Protein AF-A0A9Q4DRG8-F1 (afdb_monomer_lite)

Radius of gyration: 35.48 Å; chains: 1; bounding box: 118×95×82 Å

Secondary structure (DSSP, 8-state):
-HHHHHHHHHHHHHHHHHHHHHHHHHHHHHHHHHHHHHHHHHHHHHHHHHHHHHHHHHHHTTPPP---HHHHHHHHHHHHH-S-STT--HHHHHHHHS-TTHHHHHHHHHHH-GGGTTTHHHHHHHHHHHHTT-HHHHHHHHTTHHHHHHHHHTT--S---HHHHHHHHHHHHHHS---SSS-HHHHHHHHIIIIIS--EETTEES-TT-HHHHHTT--SS---HHHHHHHHHHHHHHHHHHHH--HHHHHHHHHHHHHHHHHHHHHHHHHHHHHHHHHHHHHHHHHHHHHHHHHHHHHHT--S-SS----------------

pLDDT: mean 83.95, std 15.6, range [35.59, 98.31]

Foldseek 3Di:
DVVVVVVVVVVVVVVVVVVVVVVVVVVVVVCVVCVVVVVVVVVVVVLVVLLVVQQVVCVVVVFARFPDSVLSVQLVVVCVVDPDNPPDCPLVSLDVVDALVNLVVLLVVLVPDPLCPVVSVLSVQLSVCLNVLVQVSNLVSLLVVLQVSLCSLLVPDDDDDVVLSVLSLCLLLVVPDPDPDCDSSVSLVCSCVQAACDEDDDLDDRYLNHVRCVVVVSRDPSRGSSNSSSSSSSSSVSSVSSSVDDPVSSVVSVVVVVVVVVVVVVVVVVVVVVVVVVVVVVVVVVVVVVVVVVVCCVVVPDDDDPDDPPPDDPPPPPDDDDD

Sequence (323 aa):
MDFFTSSIRNILIENVKSLKQTIEEIGETFRKEMKPIYESLLILREEFDTRDSVNAMIIESGYPPIWDIDIILEIQKKMEEAKDFENFDVSGSIINYFKSEEIGNFLDDWSRFPFLRGRMPILESVIECHKSGLYYSSISTLLPQFEGVIFEFFNHSYKYKENYLRIYLEQLLLTSYKAEGDSFNDKVMQYYKNYILVGFYGKEVASEISRHAFAHGYLKDFGTEQNSLKLLLLFNQIVTFLSELDDEEIEKAKTLVRLDSEKERDKKKAELIANNNLKQQLKEKEKDNEKFKALFLEFVGYEDEWLPTVPGLNKKRINCLHY

Structure (mmCIF, N/CA/C/O backbone):
data_AF-A0A9Q4DRG8-F1
#
_entry.id   AF-A0A9Q4DRG8-F1
#
loop_
_atom_site.group_PDB
_atom_site.id
_atom_site.type_symbol
_atom_site.label_atom_id
_atom_site.label_alt_id
_atom_site.label_comp_id
_atom_site.label_asym_id
_atom_site.label_entity_id
_atom_site.label_seq_id
_atom_site.pdbx_PDB_ins_code
_atom_site.Cartn_x
_atom_site.Cartn_y
_atom_site.Cartn_z
_atom_site.occupancy
_atom_site.B_iso_or_equiv
_atom_site.auth_seq_id
_atom_site.auth_comp_id
_atom_site.auth_asym_id
_atom_site.auth_atom_id
_atom_site.pdbx_PDB_model_num
ATOM 1 N N . MET A 1 1 ? -54.332 68.458 5.413 1.00 49.91 1 MET A N 1
ATOM 2 C CA . MET A 1 1 ? -53.143 67.682 4.992 1.00 49.91 1 MET A CA 1
ATOM 3 C C . MET A 1 1 ? -52.639 66.742 6.087 1.00 49.91 1 MET A C 1
ATOM 5 O O . MET A 1 1 ? -52.145 65.683 5.733 1.00 49.91 1 MET A O 1
ATOM 9 N N . ASP A 1 2 ? -52.845 67.041 7.376 1.00 55.78 2 ASP A N 1
ATOM 10 C CA . ASP A 1 2 ? -52.272 66.260 8.495 1.00 55.78 2 ASP A CA 1
ATOM 11 C C . ASP A 1 2 ? -52.879 64.868 8.759 1.00 55.78 2 ASP A C 1
ATOM 13 O O . ASP A 1 2 ? -52.236 64.008 9.358 1.00 55.78 2 ASP A O 1
ATOM 17 N N . PHE A 1 3 ? -54.105 64.599 8.298 1.00 52.22 3 PHE A N 1
ATOM 18 C CA . PHE A 1 3 ? -54.752 63.298 8.526 1.00 52.22 3 PHE A CA 1
ATOM 19 C C . PHE A 1 3 ? -54.204 62.197 7.597 1.00 52.22 3 PHE A C 1
ATOM 21 O O . PHE A 1 3 ? -54.002 61.057 8.011 1.00 52.22 3 PHE A O 1
ATOM 28 N N . PHE A 1 4 ? -53.894 62.554 6.345 1.00 50.69 4 PHE A N 1
ATOM 29 C CA . PHE A 1 4 ? -53.352 61.627 5.345 1.00 50.69 4 PHE A CA 1
ATOM 30 C C . PHE A 1 4 ? -51.898 61.239 5.649 1.00 50.69 4 PHE A C 1
ATOM 32 O O . PHE A 1 4 ? -51.525 60.075 5.516 1.00 50.69 4 PHE A O 1
ATOM 39 N N . THR A 1 5 ? -51.088 62.189 6.120 1.00 53.81 5 THR A N 1
ATOM 40 C CA . THR A 1 5 ? -49.695 61.949 6.524 1.00 53.81 5 THR A CA 1
ATOM 41 C C . THR A 1 5 ? -49.598 61.081 7.781 1.00 53.81 5 THR A C 1
ATOM 43 O O . THR A 1 5 ? -48.737 60.205 7.843 1.00 53.81 5 THR A O 1
ATOM 46 N N . SER A 1 6 ? -50.510 61.249 8.746 1.00 59.34 6 SER A N 1
ATOM 47 C CA . SER A 1 6 ? -50.608 60.384 9.933 1.00 59.34 6 SER A CA 1
ATOM 48 C C . SER A 1 6 ? -50.993 58.939 9.575 1.00 59.34 6 SER A C 1
ATOM 50 O O . SER A 1 6 ? -50.357 57.989 10.033 1.00 59.34 6 SER A O 1
ATOM 52 N N . SER A 1 7 ? -51.969 58.760 8.676 1.00 68.94 7 SER A N 1
ATOM 53 C CA . SER A 1 7 ? -52.421 57.433 8.235 1.00 68.94 7 SER A CA 1
ATOM 54 C C . SER A 1 7 ? -51.339 56.662 7.472 1.00 68.94 7 SER A C 1
ATOM 56 O O . SER A 1 7 ? -51.129 55.481 7.736 1.00 68.94 7 SER A O 1
ATOM 58 N N . ILE A 1 8 ? -50.619 57.322 6.558 1.00 68.31 8 ILE A N 1
ATOM 59 C CA . ILE A 1 8 ? -49.523 56.697 5.798 1.00 68.31 8 ILE A CA 1
ATOM 60 C C . ILE A 1 8 ? -48.366 56.315 6.731 1.00 68.31 8 ILE A C 1
ATOM 62 O O . ILE A 1 8 ? -47.789 55.235 6.597 1.00 68.31 8 ILE A O 1
ATOM 66 N N . ARG A 1 9 ? -48.053 57.165 7.717 1.00 70.44 9 ARG A N 1
ATOM 67 C CA . ARG A 1 9 ? -47.010 56.893 8.713 1.00 70.44 9 ARG A CA 1
ATOM 68 C C . ARG A 1 9 ? -47.337 55.671 9.572 1.00 70.44 9 ARG A C 1
ATOM 70 O O . ARG A 1 9 ? -46.450 54.855 9.807 1.00 70.44 9 ARG A O 1
ATOM 77 N N . ASN A 1 10 ? -48.586 55.520 10.006 1.00 76.88 10 ASN A N 1
ATOM 78 C CA . ASN A 1 10 ? -49.001 54.370 10.812 1.00 76.88 10 ASN A CA 1
ATOM 79 C C . ASN A 1 10 ? -48.956 53.058 10.014 1.00 76.88 10 ASN A C 1
ATOM 81 O O . ASN A 1 10 ? -48.434 52.070 10.523 1.00 76.88 10 ASN A O 1
ATOM 85 N N . ILE A 1 11 ? -49.385 53.070 8.745 1.00 76.25 11 ILE A N 1
ATOM 86 C CA . ILE A 1 11 ? -49.294 51.903 7.847 1.00 76.25 11 ILE A CA 1
ATOM 87 C C . ILE A 1 11 ? -47.829 51.489 7.627 1.00 76.25 11 ILE A C 1
ATOM 89 O O . ILE A 1 11 ? -47.496 50.308 7.691 1.00 76.25 11 ILE A O 1
ATOM 93 N N . LEU A 1 12 ? -46.926 52.454 7.418 1.00 67.12 12 LEU A N 1
ATOM 94 C CA . LEU A 1 12 ? -45.489 52.181 7.293 1.00 67.12 12 LEU A CA 1
ATOM 95 C C . LEU A 1 12 ? -44.900 51.566 8.570 1.00 67.12 12 LEU A C 1
ATOM 97 O O . LEU A 1 12 ? -44.112 50.628 8.482 1.00 67.12 12 LEU A O 1
ATOM 101 N N . ILE A 1 13 ? -45.284 52.061 9.750 1.00 77.62 13 ILE A N 1
ATOM 102 C CA . ILE A 1 13 ? -44.805 51.531 11.035 1.00 77.62 13 ILE A CA 1
ATOM 103 C C . ILE A 1 13 ? -45.281 50.089 11.256 1.00 77.62 13 ILE A C 1
ATOM 105 O O . ILE A 1 13 ? -44.489 49.259 11.705 1.00 77.62 13 ILE A O 1
ATOM 109 N N . GLU A 1 14 ? -46.538 49.771 10.939 1.00 77.75 14 GLU A N 1
ATOM 110 C CA . GLU A 1 14 ? -47.050 48.401 11.066 1.00 77.75 14 GLU A CA 1
ATOM 111 C C . GLU A 1 14 ? -46.386 47.437 10.081 1.00 77.75 14 GLU A C 1
ATOM 113 O O . GLU A 1 14 ? -45.959 46.357 10.489 1.00 77.75 14 GLU A O 1
ATOM 118 N N . ASN A 1 15 ? -46.189 47.852 8.827 1.00 73.94 15 ASN A N 1
ATOM 119 C CA . ASN A 1 15 ? -45.490 47.035 7.835 1.00 73.94 15 ASN A CA 1
ATOM 120 C C . ASN A 1 15 ? -44.034 46.762 8.239 1.00 73.94 15 ASN A C 1
ATOM 122 O O . ASN A 1 15 ? -43.564 45.635 8.115 1.00 73.94 15 ASN A O 1
ATOM 126 N N . VAL A 1 16 ? -43.324 47.759 8.781 1.00 75.94 16 VAL A N 1
ATOM 127 C CA . VAL A 1 16 ? -41.950 47.577 9.282 1.00 75.94 16 VAL A CA 1
ATOM 128 C C . VAL A 1 16 ? -41.913 46.635 10.491 1.00 75.94 16 VAL A C 1
ATOM 130 O O . VAL A 1 16 ? -41.007 45.807 10.583 1.00 75.94 16 VAL A O 1
ATOM 133 N N . LYS A 1 17 ? -42.892 46.712 11.403 1.00 78.19 17 LYS A N 1
ATOM 134 C CA . LYS A 1 17 ? -43.004 45.771 12.532 1.00 78.19 17 LYS A CA 1
ATOM 135 C C . LYS A 1 17 ? -43.265 44.340 12.064 1.00 78.19 17 LYS A C 1
ATOM 137 O O . LYS A 1 17 ? -42.569 43.435 12.513 1.00 78.19 17 LYS A O 1
ATOM 142 N N . SER A 1 18 ? -44.217 44.148 11.152 1.00 74.19 18 SER A N 1
ATOM 143 C CA . SER A 1 18 ? -44.540 42.837 10.576 1.00 74.19 18 SER A CA 1
ATOM 144 C C . SER A 1 18 ? -43.340 42.232 9.839 1.00 74.19 18 SER A C 1
ATOM 146 O O . SER A 1 18 ? -43.025 41.056 10.030 1.00 74.19 18 SER A O 1
ATOM 148 N N . LEU A 1 19 ? -42.603 43.048 9.077 1.00 72.94 19 LEU A N 1
ATOM 149 C CA . LEU A 1 19 ? -41.382 42.615 8.402 1.00 72.94 19 LEU A CA 1
ATOM 150 C C . LEU A 1 19 ? -40.307 42.184 9.409 1.00 72.94 19 LEU A C 1
ATOM 152 O O . LEU A 1 19 ? -39.685 41.141 9.235 1.00 72.94 19 LEU A O 1
ATOM 156 N N . LYS A 1 20 ? -40.108 42.961 10.482 1.00 79.88 20 LYS A N 1
ATOM 157 C CA . LYS A 1 20 ? -39.139 42.634 11.535 1.00 79.88 20 LYS A CA 1
ATOM 158 C C . LYS A 1 20 ? -39.476 41.307 12.218 1.00 79.88 20 LYS A C 1
ATOM 160 O O . LYS A 1 20 ? -38.584 40.487 12.401 1.00 79.88 20 LYS A O 1
ATOM 165 N N . GLN A 1 21 ? -40.748 41.092 12.538 1.00 83.88 21 GLN A N 1
ATOM 166 C CA . GLN A 1 21 ? -41.215 39.854 13.154 1.00 83.88 21 GLN A CA 1
ATOM 167 C C . GLN A 1 21 ? -41.019 38.650 12.221 1.00 83.88 21 GLN A C 1
ATOM 169 O O . GLN A 1 21 ? -40.486 37.630 12.639 1.00 83.88 21 GLN A O 1
ATOM 174 N N . THR A 1 22 ? -41.324 38.811 10.930 1.00 80.56 22 THR A N 1
ATOM 175 C CA . THR A 1 22 ? -41.083 37.770 9.915 1.00 80.56 22 THR A CA 1
ATOM 176 C C . THR A 1 22 ? -39.589 37.431 9.802 1.00 80.56 22 THR A C 1
ATOM 178 O O . THR A 1 22 ? -39.217 36.266 9.709 1.00 80.56 22 THR A O 1
ATOM 181 N N . ILE A 1 23 ? -38.706 38.437 9.842 1.00 78.25 23 ILE A N 1
ATOM 182 C CA . ILE A 1 23 ? -37.247 38.236 9.815 1.00 78.25 23 ILE A CA 1
ATOM 183 C C . ILE A 1 23 ? -36.760 37.506 11.077 1.00 78.25 23 ILE A C 1
ATOM 185 O O . ILE A 1 23 ? -35.892 36.638 10.978 1.00 78.25 23 ILE A O 1
ATOM 189 N N . GLU A 1 24 ? -37.305 37.831 12.251 1.00 85.19 24 GLU A N 1
ATOM 190 C CA . GLU A 1 24 ? -36.982 37.142 13.506 1.00 85.19 24 GLU A CA 1
ATOM 191 C C . GLU A 1 24 ? -37.427 35.671 13.468 1.00 85.19 24 GLU A C 1
ATOM 193 O O . GLU A 1 24 ? -36.617 34.793 13.763 1.00 85.19 24 GLU A O 1
ATOM 198 N N . GLU A 1 25 ? -38.645 35.388 13.002 1.00 84.69 25 GLU A N 1
ATOM 199 C CA . GLU A 1 25 ? -39.183 34.027 12.848 1.00 84.69 25 GLU A CA 1
ATOM 200 C C . GLU A 1 25 ? -38.377 33.191 11.837 1.00 84.69 25 GLU A C 1
ATOM 202 O O . GLU A 1 25 ? -38.046 32.030 12.102 1.00 84.69 25 GLU A O 1
ATOM 207 N N . ILE A 1 26 ? -37.982 33.785 10.702 1.00 83.25 26 ILE A N 1
ATOM 208 C CA . ILE A 1 26 ? -37.079 33.145 9.732 1.00 83.25 26 ILE A CA 1
ATOM 209 C C . ILE A 1 26 ? -35.720 32.857 10.383 1.00 83.25 26 ILE A C 1
ATOM 211 O O . ILE A 1 26 ? -35.177 31.766 10.216 1.00 83.25 26 ILE A O 1
ATOM 215 N N . GLY A 1 27 ? -35.172 33.803 11.151 1.00 78.94 27 GLY A N 1
ATOM 216 C CA . GLY A 1 27 ? -33.891 33.641 11.838 1.00 78.94 27 GLY A CA 1
ATOM 217 C C . GLY A 1 27 ? -33.912 32.570 12.933 1.00 78.94 27 GLY A C 1
ATOM 218 O O . GLY A 1 27 ? -32.933 31.843 13.109 1.00 78.94 27 GLY A O 1
ATOM 219 N N . GLU A 1 28 ? -35.013 32.440 13.673 1.00 85.50 28 GLU A N 1
ATOM 220 C CA . GLU A 1 28 ? -35.210 31.355 14.640 1.00 85.50 28 GLU A CA 1
ATOM 221 C C . GLU A 1 28 ? -35.360 29.999 13.956 1.00 85.50 28 GLU A C 1
ATOM 223 O O . GLU A 1 28 ? -34.698 29.041 14.360 1.00 85.50 28 GLU A O 1
ATOM 228 N N . THR A 1 29 ? -36.153 29.932 12.886 1.00 83.19 29 THR A N 1
ATOM 229 C CA . THR A 1 29 ? -36.334 28.705 12.100 1.00 83.19 29 THR A CA 1
ATOM 230 C C . THR A 1 29 ? -35.005 28.248 11.503 1.00 83.19 29 THR A C 1
ATOM 232 O O . THR A 1 29 ? -34.610 27.102 11.692 1.00 83.19 29 THR A O 1
ATOM 235 N N . PHE A 1 30 ? -34.245 29.159 10.886 1.00 81.12 30 PHE A N 1
ATOM 236 C CA . PHE A 1 30 ? -32.923 28.861 10.334 1.00 81.12 30 PHE A CA 1
ATOM 237 C C . PHE A 1 30 ? -31.943 28.367 11.405 1.00 81.12 30 PHE A C 1
ATOM 239 O O . PHE A 1 30 ? -31.263 27.369 11.197 1.00 81.12 30 PHE A O 1
ATOM 246 N N . ARG A 1 31 ? -31.887 29.005 12.584 1.00 80.69 31 ARG A N 1
ATOM 247 C CA . ARG A 1 31 ? -31.039 28.527 13.693 1.00 80.69 31 ARG A CA 1
ATOM 248 C C . ARG A 1 31 ? -31.442 27.141 14.180 1.00 80.69 31 ARG A C 1
ATOM 250 O O . ARG A 1 31 ? -30.567 26.338 14.488 1.00 80.69 31 ARG A O 1
ATOM 257 N N . LYS A 1 32 ? -32.744 26.865 14.262 1.00 86.19 32 LYS A N 1
ATOM 258 C CA . LYS A 1 32 ? -33.266 25.566 14.694 1.00 86.19 32 LYS A CA 1
ATOM 259 C C . LYS A 1 32 ? -32.908 24.455 13.705 1.00 86.19 32 LYS A C 1
ATOM 261 O O . LYS A 1 32 ? -32.503 23.388 14.146 1.00 86.19 32 LYS A O 1
ATOM 266 N N . GLU A 1 33 ? -33.005 24.728 12.407 1.00 85.12 33 GLU A N 1
ATOM 267 C CA . GLU A 1 33 ? -32.640 23.796 11.329 1.00 85.12 33 GLU A CA 1
ATOM 268 C C . GLU A 1 33 ? -31.115 23.606 11.211 1.00 85.12 33 GLU A C 1
ATOM 270 O O . GLU A 1 33 ? -30.636 22.497 11.002 1.00 85.12 33 GLU A O 1
ATOM 275 N N . MET A 1 34 ? -30.325 24.671 11.400 1.00 78.38 34 MET A N 1
ATOM 276 C CA . MET A 1 34 ? -28.861 24.616 11.277 1.00 78.38 34 MET A CA 1
ATOM 277 C C . MET A 1 34 ? -28.153 24.037 12.502 1.00 78.38 34 MET A C 1
ATOM 279 O O . MET A 1 34 ? -27.040 23.529 12.375 1.00 78.38 34 MET A O 1
ATOM 283 N N . LYS A 1 35 ? -28.756 24.120 13.692 1.00 80.69 35 LYS A N 1
ATOM 284 C CA . LYS A 1 35 ? -28.133 23.650 14.936 1.00 80.69 35 LYS A CA 1
ATOM 285 C C . LYS A 1 35 ? -27.746 22.157 14.884 1.00 80.69 35 LYS A C 1
ATOM 287 O O . LYS A 1 35 ? -26.581 21.882 15.158 1.00 80.69 35 LYS A O 1
ATOM 292 N N . PRO A 1 36 ? -28.619 21.220 14.463 1.00 82.50 36 PRO A N 1
ATOM 293 C CA . PRO A 1 36 ? -28.245 19.813 14.306 1.00 82.50 36 PRO A CA 1
ATOM 294 C C . PRO A 1 36 ? -27.094 19.593 13.316 1.00 82.50 36 PRO A C 1
ATOM 296 O O . PRO A 1 36 ? -26.238 18.745 13.549 1.00 82.50 36 PRO A O 1
ATOM 299 N N . ILE A 1 37 ? -27.043 20.372 12.228 1.00 79.75 37 ILE A N 1
ATOM 300 C CA . ILE A 1 37 ? -25.964 20.295 11.231 1.00 79.75 37 ILE A CA 1
ATOM 301 C C . ILE A 1 37 ? -24.641 20.740 11.859 1.00 79.75 37 ILE A C 1
ATOM 303 O O . ILE A 1 37 ? -23.634 20.056 11.713 1.00 79.75 37 ILE A O 1
ATOM 307 N N . TYR A 1 38 ? -24.639 21.857 12.590 1.00 73.06 38 TYR A N 1
ATOM 308 C CA . TYR A 1 38 ? -23.449 22.352 13.283 1.00 73.06 38 TYR A CA 1
ATOM 309 C C . TYR A 1 38 ? -22.953 21.376 14.357 1.00 73.06 38 TYR A C 1
ATOM 311 O O . TYR A 1 38 ? -21.759 21.107 14.426 1.00 73.06 38 TYR A O 1
ATOM 319 N N . GLU A 1 39 ? -23.859 20.821 15.166 1.00 76.56 39 GLU A N 1
ATOM 320 C CA . GLU A 1 39 ? -23.519 19.807 16.173 1.00 76.56 39 GLU A CA 1
ATOM 321 C C . GLU A 1 39 ? -22.935 18.547 15.514 1.00 76.56 39 GLU A C 1
ATOM 323 O O . GLU A 1 39 ? -21.904 18.053 15.960 1.00 76.56 39 GLU A O 1
ATOM 328 N N . SER A 1 40 ? -23.513 18.095 14.395 1.00 74.56 40 SER A N 1
ATOM 329 C CA . SER A 1 40 ? -22.980 16.963 13.620 1.00 74.56 40 SER A CA 1
ATOM 330 C C . SER A 1 40 ? -21.587 17.257 13.053 1.00 74.56 40 SER A C 1
ATOM 332 O O . SER A 1 40 ? -20.707 16.406 13.108 1.00 74.56 40 SER A O 1
ATOM 334 N N . LEU A 1 41 ? -21.356 18.470 12.539 1.00 71.19 41 LEU A N 1
ATOM 335 C CA . LEU A 1 41 ? -20.044 18.889 12.034 1.00 71.19 41 LEU A CA 1
ATOM 336 C C . LEU A 1 41 ? -18.988 18.975 13.143 1.00 71.19 41 LEU A C 1
ATOM 338 O O . LEU A 1 41 ? -17.820 18.698 12.883 1.00 71.19 41 LEU A O 1
ATOM 342 N N . LEU A 1 42 ? -19.380 19.359 14.361 1.00 70.00 42 LEU A N 1
ATOM 343 C CA . LEU A 1 42 ? -18.473 19.404 15.505 1.00 70.00 42 LEU A CA 1
ATOM 344 C C . LEU A 1 42 ? -18.049 17.993 15.933 1.00 70.00 42 LEU A C 1
ATOM 346 O O . LEU A 1 42 ? -16.858 17.765 16.105 1.00 70.00 42 LEU A O 1
ATOM 350 N N . ILE A 1 43 ? -18.998 17.053 16.014 1.00 73.00 43 ILE A N 1
ATOM 351 C CA . ILE A 1 43 ? -18.721 15.637 16.311 1.00 73.00 43 ILE A CA 1
ATOM 352 C C . ILE A 1 43 ? -17.790 15.044 15.251 1.00 73.00 43 ILE A C 1
ATOM 354 O O . ILE A 1 43 ? -16.763 14.470 15.591 1.00 73.00 43 ILE A O 1
ATOM 358 N N . LEU A 1 44 ? -18.095 15.258 13.965 1.00 70.81 44 LEU A N 1
ATOM 359 C CA . LEU A 1 44 ? -17.238 14.793 12.872 1.00 70.81 44 LEU A CA 1
ATOM 360 C C . LEU A 1 44 ? -15.819 15.350 13.001 1.00 70.81 44 LEU A C 1
ATOM 362 O O . LEU A 1 44 ? -14.853 14.617 12.827 1.00 70.81 44 LEU A O 1
ATOM 366 N N . ARG A 1 45 ? -15.676 16.640 13.323 1.00 71.81 45 ARG A N 1
ATOM 367 C CA . ARG A 1 45 ? -14.361 17.253 13.526 1.00 71.81 45 ARG A CA 1
ATOM 368 C C . ARG A 1 45 ? -13.594 16.593 14.672 1.00 71.81 45 ARG A C 1
ATOM 370 O O . ARG A 1 45 ? -12.416 16.308 14.500 1.00 71.81 45 ARG A O 1
ATOM 377 N N . GLU A 1 46 ? -14.243 16.359 15.808 1.00 71.31 46 GLU A N 1
ATOM 378 C CA . GLU A 1 46 ? -13.622 15.676 16.949 1.00 71.31 46 GLU A CA 1
ATOM 379 C C . GLU A 1 46 ? -13.190 14.249 16.576 1.00 71.31 46 GLU A C 1
ATOM 381 O O . GLU A 1 46 ? -12.072 13.849 16.893 1.00 71.31 46 GLU A O 1
ATOM 386 N N . GLU A 1 47 ? -14.011 13.508 15.825 1.00 70.56 47 GLU A N 1
ATOM 387 C CA . GLU A 1 47 ? -13.654 12.181 15.304 1.00 70.56 47 GLU A CA 1
ATOM 388 C C . GLU A 1 47 ? -12.440 12.221 14.357 1.00 70.56 47 GLU A C 1
ATOM 390 O O . GLU A 1 47 ? -11.563 11.355 14.438 1.00 70.56 47 GLU A O 1
ATOM 395 N N . PHE A 1 48 ? -12.356 13.226 13.476 1.00 69.62 48 PHE A N 1
ATOM 396 C CA . PHE A 1 48 ? -11.201 13.425 12.593 1.00 69.62 48 PHE A CA 1
ATOM 397 C C . PHE A 1 48 ? -9.923 13.731 13.383 1.00 69.62 48 PHE A C 1
ATOM 399 O O . PHE A 1 48 ? -8.902 13.078 13.157 1.00 69.62 48 PHE A O 1
ATOM 406 N N . ASP A 1 49 ? -9.989 14.668 14.334 1.00 75.62 49 ASP A N 1
ATOM 407 C CA . ASP A 1 49 ? -8.848 15.060 15.170 1.00 75.62 49 ASP A CA 1
ATOM 408 C C . ASP A 1 49 ? -8.338 13.856 15.997 1.00 75.62 49 ASP A C 1
ATOM 410 O O . ASP A 1 49 ? -7.131 13.595 16.060 1.00 75.62 49 ASP A O 1
ATOM 414 N N . THR A 1 50 ? -9.256 13.057 16.557 1.00 80.69 50 THR A N 1
ATOM 415 C CA . THR A 1 50 ? -8.947 11.788 17.233 1.00 80.69 50 THR A CA 1
ATOM 416 C C . THR A 1 50 ? -8.230 10.811 16.308 1.00 80.69 50 THR A C 1
ATOM 418 O O . THR A 1 50 ? -7.168 10.285 16.657 1.00 80.69 50 THR A O 1
ATOM 421 N N . ARG A 1 51 ? -8.791 10.547 15.119 1.00 85.38 51 ARG A N 1
ATOM 422 C CA . ARG A 1 51 ? -8.226 9.577 14.173 1.00 85.38 51 ARG A CA 1
ATOM 423 C C . ARG A 1 51 ? -6.810 9.954 13.775 1.00 85.38 51 ARG A C 1
ATOM 425 O O . ARG A 1 51 ? -5.955 9.071 13.693 1.00 85.38 51 ARG A O 1
ATOM 432 N N . ASP A 1 52 ? -6.559 11.230 13.519 1.00 85.50 52 ASP A N 1
ATOM 433 C CA . ASP A 1 52 ? -5.236 11.697 13.126 1.00 85.50 52 ASP A CA 1
ATOM 434 C C . ASP A 1 52 ? -4.211 11.553 14.250 1.00 85.50 52 ASP A C 1
ATOM 436 O O . ASP A 1 52 ? -3.089 11.107 13.987 1.00 85.50 52 ASP A O 1
ATOM 440 N N . SER A 1 53 ? -4.599 11.863 15.490 1.00 84.94 53 SER A N 1
ATOM 441 C CA . SER A 1 53 ? -3.729 11.710 16.658 1.00 84.94 53 SER A CA 1
ATOM 442 C C . SER A 1 53 ? -3.374 10.247 16.926 1.00 84.94 53 SER A C 1
ATOM 444 O O . SER A 1 53 ? -2.199 9.930 17.108 1.00 84.94 53 SER A O 1
ATOM 446 N N . VAL A 1 54 ? -4.359 9.345 16.896 1.00 89.56 54 VAL A N 1
ATOM 447 C CA . VAL A 1 54 ? -4.123 7.910 17.107 1.00 89.56 54 VAL A CA 1
ATOM 448 C C . VAL A 1 54 ? -3.280 7.330 15.969 1.00 89.56 54 VAL A C 1
ATOM 450 O O . VAL A 1 54 ? -2.320 6.601 16.221 1.00 89.56 54 VAL A O 1
ATOM 453 N N . ASN A 1 55 ? -3.565 7.695 14.713 1.00 91.75 55 ASN A N 1
ATOM 454 C CA . ASN A 1 55 ? -2.789 7.207 13.572 1.00 91.75 55 ASN A CA 1
ATOM 455 C C . ASN A 1 55 ? -1.323 7.643 13.606 1.00 91.75 55 ASN A C 1
ATOM 457 O O . ASN A 1 55 ? -0.469 6.870 13.175 1.00 91.75 55 ASN A O 1
ATOM 461 N N . ALA A 1 56 ? -1.003 8.826 14.138 1.00 89.88 56 ALA A N 1
ATOM 462 C CA . ALA A 1 56 ? 0.390 9.225 14.330 1.00 89.88 56 ALA A CA 1
ATOM 463 C C . ALA A 1 56 ? 1.153 8.193 15.185 1.00 89.88 56 ALA A C 1
ATOM 465 O O . ALA A 1 56 ? 2.226 7.739 14.792 1.00 89.88 56 ALA A O 1
ATOM 466 N N . MET A 1 57 ? 0.550 7.720 16.279 1.00 89.50 57 MET A N 1
ATOM 467 C CA . MET A 1 57 ? 1.161 6.723 17.171 1.00 89.50 57 MET A CA 1
ATOM 468 C C . MET A 1 57 ? 1.206 5.316 16.569 1.00 89.50 57 MET A C 1
ATOM 470 O O . MET A 1 57 ? 2.164 4.569 16.783 1.00 89.50 57 MET A O 1
ATOM 474 N N . ILE A 1 58 ? 0.185 4.945 15.789 1.00 93.19 58 ILE A N 1
ATOM 475 C CA . ILE A 1 58 ? 0.165 3.689 15.023 1.00 93.19 58 ILE A CA 1
ATOM 476 C C . ILE A 1 58 ? 1.352 3.649 14.048 1.00 93.19 58 ILE A C 1
ATOM 478 O O . ILE A 1 58 ? 2.079 2.652 13.994 1.00 93.19 58 ILE A O 1
ATOM 482 N N . ILE A 1 59 ? 1.590 4.749 13.326 1.00 93.38 59 ILE A N 1
ATOM 483 C CA . ILE A 1 59 ? 2.703 4.878 12.376 1.00 93.38 59 ILE A CA 1
ATOM 484 C C . ILE A 1 59 ? 4.052 4.857 13.100 1.00 93.38 59 ILE A C 1
ATOM 486 O O . ILE A 1 59 ? 4.968 4.173 12.642 1.00 93.38 59 ILE A O 1
ATOM 490 N N . GLU A 1 60 ? 4.181 5.555 14.232 1.00 90.00 60 GLU A N 1
ATOM 491 C CA . GLU A 1 60 ? 5.387 5.521 15.076 1.00 90.00 60 GLU A CA 1
ATOM 492 C C . GLU A 1 60 ? 5.682 4.111 15.610 1.00 90.00 60 GLU A C 1
ATOM 494 O O . GLU A 1 60 ? 6.838 3.700 15.685 1.00 90.00 60 GLU A O 1
ATOM 499 N N . SER A 1 61 ? 4.638 3.318 15.867 1.00 90.44 61 SER A N 1
ATOM 500 C CA . SER A 1 61 ? 4.733 1.892 16.216 1.00 90.44 61 SER A CA 1
ATOM 501 C C . SER A 1 61 ? 5.038 0.984 15.010 1.00 90.44 61 SER A C 1
ATOM 503 O O . SER A 1 61 ? 5.122 -0.244 15.121 1.00 90.44 61 SER A O 1
ATOM 505 N N . GLY A 1 62 ? 5.206 1.571 13.824 1.00 92.06 62 GLY A N 1
ATOM 506 C CA . GLY A 1 62 ? 5.558 0.893 12.584 1.00 92.06 62 GLY A CA 1
ATOM 507 C C . GLY A 1 62 ? 4.396 0.172 11.901 1.00 92.06 62 GLY A C 1
ATOM 508 O O . GLY A 1 62 ? 4.658 -0.671 11.039 1.00 92.06 62 GLY A O 1
ATOM 509 N N . TYR A 1 63 ? 3.144 0.450 12.270 1.00 95.12 63 TYR A N 1
ATOM 510 C CA . TYR A 1 63 ? 1.942 -0.071 11.607 1.00 95.12 63 TYR A CA 1
ATOM 511 C C . TYR A 1 63 ? 1.424 0.904 10.539 1.00 95.12 63 TYR A C 1
ATOM 513 O O . TYR A 1 63 ? 1.671 2.106 10.642 1.00 95.12 63 TYR A O 1
ATOM 521 N N . PRO A 1 64 ? 0.740 0.413 9.488 1.00 94.88 64 PRO A N 1
ATOM 522 C CA . PRO A 1 64 ? 0.108 1.301 8.521 1.00 94.88 64 PRO A CA 1
ATOM 523 C C . PRO A 1 64 ? -0.997 2.125 9.198 1.00 94.88 64 PRO A C 1
ATOM 525 O O . PRO A 1 64 ? -1.595 1.643 10.161 1.00 94.88 64 PRO A O 1
ATOM 528 N N . PRO A 1 65 ? -1.313 3.327 8.685 1.00 92.81 65 PRO A N 1
ATOM 529 C CA . PRO A 1 65 ? -2.494 4.060 9.123 1.00 92.81 65 PRO A CA 1
ATOM 530 C C . PRO A 1 65 ? -3.754 3.206 8.942 1.00 92.81 65 PRO A C 1
ATOM 532 O O . PRO A 1 65 ? -3.888 2.503 7.938 1.00 92.81 65 PRO A O 1
ATOM 535 N N . ILE A 1 66 ? -4.677 3.283 9.897 1.00 90.06 66 ILE A N 1
ATOM 536 C CA . ILE A 1 66 ? -5.911 2.499 9.930 1.00 90.06 66 ILE A CA 1
ATOM 537 C C . ILE A 1 66 ? -7.115 3.429 9.767 1.00 90.06 66 ILE A C 1
ATOM 539 O O . ILE A 1 66 ? -7.240 4.436 10.471 1.00 90.06 66 ILE A O 1
ATOM 543 N N . TRP A 1 67 ? -7.987 3.092 8.813 1.00 84.50 67 TRP A N 1
ATOM 544 C CA . TRP A 1 67 ? -9.206 3.854 8.531 1.00 84.50 67 TRP A CA 1
ATOM 545 C C . TRP A 1 67 ? -10.373 3.499 9.457 1.00 84.50 67 TRP A C 1
ATOM 547 O O . TRP A 1 67 ? -11.188 4.364 9.780 1.00 84.50 67 TRP A O 1
ATOM 557 N N . ASP A 1 68 ? -10.447 2.233 9.870 1.00 84.31 68 ASP A N 1
ATOM 558 C CA . ASP A 1 68 ? -11.511 1.695 10.715 1.00 84.31 68 ASP A CA 1
ATOM 559 C C . ASP A 1 68 ? -11.629 2.497 12.022 1.00 84.31 68 ASP A C 1
ATOM 561 O O . ASP A 1 68 ? -10.675 2.613 12.792 1.00 84.31 68 ASP A O 1
ATOM 565 N N . ILE A 1 69 ? -12.798 3.103 12.246 1.00 81.94 69 ILE A N 1
ATOM 566 C CA . ILE A 1 69 ? -13.025 3.980 13.394 1.00 81.94 69 ILE A CA 1
ATOM 567 C C . ILE A 1 69 ? -13.170 3.193 14.698 1.00 81.94 69 ILE A C 1
ATOM 569 O O . ILE A 1 69 ? -12.800 3.711 15.748 1.00 81.94 69 ILE A O 1
ATOM 573 N N . ASP A 1 70 ? -13.639 1.946 14.650 1.00 85.75 70 ASP A N 1
ATOM 574 C CA . ASP A 1 70 ? -13.923 1.168 15.855 1.00 85.75 70 ASP A CA 1
ATOM 575 C C . ASP A 1 70 ? -12.622 0.820 16.584 1.00 85.75 70 ASP A C 1
ATOM 577 O O . ASP A 1 70 ? -12.508 1.020 17.796 1.00 85.75 70 ASP A O 1
ATOM 581 N N . ILE A 1 71 ? -11.591 0.402 15.844 1.00 87.19 71 ILE A N 1
ATOM 582 C CA . ILE A 1 71 ? -10.255 0.191 16.417 1.00 87.19 71 ILE A CA 1
ATOM 583 C C . ILE A 1 71 ? -9.599 1.500 16.863 1.00 87.19 71 ILE A C 1
ATOM 585 O O . ILE A 1 71 ? -8.938 1.522 17.900 1.00 87.19 71 ILE A O 1
ATOM 589 N N . ILE A 1 72 ? -9.776 2.595 16.120 1.00 89.06 72 ILE A N 1
ATOM 590 C CA . ILE A 1 72 ? -9.232 3.904 16.506 1.00 89.06 72 ILE A CA 1
ATOM 591 C C . ILE A 1 72 ? -9.806 4.336 17.859 1.00 89.06 72 ILE A C 1
ATOM 593 O O . ILE A 1 72 ? -9.045 4.714 18.751 1.00 89.06 72 ILE A O 1
ATOM 597 N N . LEU A 1 73 ? -11.123 4.214 18.039 1.00 86.44 73 LEU A N 1
ATOM 598 C CA . LEU A 1 73 ? -11.804 4.519 19.296 1.00 86.44 73 LEU A CA 1
ATOM 599 C C . LEU A 1 73 ? -11.422 3.537 20.409 1.00 86.44 73 LEU A C 1
ATOM 601 O O . LEU A 1 73 ? -11.261 3.948 21.558 1.00 86.44 73 LEU A O 1
ATOM 605 N N . GLU A 1 74 ? -11.232 2.251 20.101 1.00 87.81 74 GLU A N 1
ATOM 606 C CA . GLU A 1 74 ? -10.762 1.278 21.091 1.00 87.81 74 GLU A CA 1
ATOM 607 C C . GLU A 1 74 ? -9.344 1.599 21.583 1.00 87.81 74 GLU A C 1
ATOM 609 O O . GLU A 1 74 ? -9.085 1.553 22.789 1.00 87.81 74 GLU A O 1
ATOM 614 N N . ILE A 1 75 ? -8.432 1.944 20.671 1.00 89.06 75 ILE A N 1
ATOM 615 C CA . ILE A 1 75 ? -7.066 2.351 21.008 1.00 89.06 75 ILE A CA 1
ATOM 616 C C . ILE A 1 75 ? -7.099 3.640 21.831 1.00 89.06 75 ILE A C 1
ATOM 618 O O . ILE A 1 75 ? -6.496 3.672 22.903 1.00 89.06 75 ILE A O 1
ATOM 622 N N . GLN A 1 76 ? -7.854 4.655 21.397 1.00 87.94 76 GLN A N 1
ATOM 623 C CA . GLN A 1 76 ? -8.009 5.907 22.141 1.00 87.94 76 GLN A CA 1
ATOM 624 C C . GLN A 1 76 ? -8.513 5.652 23.565 1.00 87.94 76 GLN A C 1
ATOM 626 O O . GLN A 1 76 ? -7.9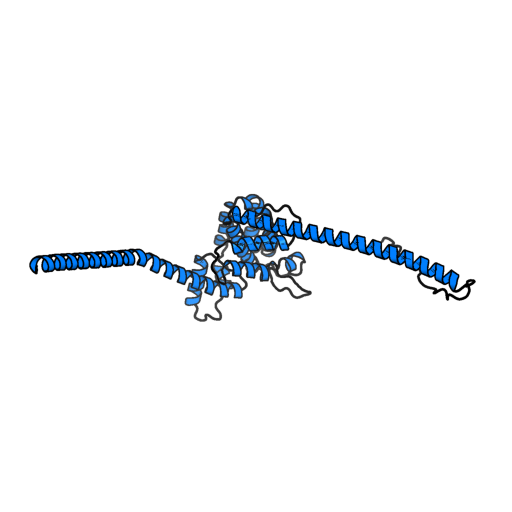22 6.131 24.531 1.00 87.94 76 GLN A O 1
ATOM 631 N N . LYS A 1 77 ? -9.569 4.849 23.718 1.00 87.06 77 LYS A N 1
ATOM 632 C CA . LYS A 1 77 ? -10.120 4.512 25.031 1.00 87.06 77 LYS A CA 1
ATOM 633 C C . LYS A 1 77 ? -9.073 3.844 25.925 1.00 87.06 77 LYS A C 1
ATOM 635 O O . LYS A 1 77 ? -8.919 4.222 27.083 1.00 87.06 77 LYS A O 1
ATOM 640 N N . LYS A 1 78 ? -8.327 2.865 25.399 1.00 86.75 78 LYS A N 1
ATOM 641 C CA . LYS A 1 78 ? -7.252 2.199 26.154 1.00 86.75 78 LYS A CA 1
ATOM 642 C C . LYS A 1 78 ? -6.126 3.165 26.529 1.00 86.75 78 LYS A C 1
ATOM 644 O O . LYS A 1 78 ? -5.550 3.014 27.603 1.00 86.75 78 LYS A O 1
ATOM 649 N N . MET A 1 79 ? -5.829 4.149 25.681 1.00 84.50 79 MET A N 1
ATOM 650 C CA . MET A 1 79 ? -4.853 5.204 25.968 1.00 84.50 79 MET A CA 1
ATOM 651 C C . MET A 1 79 ? -5.322 6.122 27.100 1.00 84.50 79 MET A C 1
ATOM 653 O O . MET A 1 79 ? -4.536 6.435 27.988 1.00 84.50 79 MET A O 1
ATOM 657 N N . GLU A 1 80 ? -6.595 6.520 27.112 1.00 84.62 80 GLU A N 1
ATOM 658 C CA . GLU A 1 80 ? -7.179 7.345 28.180 1.00 84.62 80 GLU A CA 1
ATOM 659 C C . GLU A 1 80 ? -7.227 6.606 29.529 1.00 84.62 80 GLU A C 1
ATOM 661 O O . GLU A 1 80 ? -7.068 7.211 30.591 1.00 84.62 80 GLU A O 1
ATOM 666 N N . GLU A 1 81 ? -7.413 5.284 29.499 1.00 85.44 81 GLU A N 1
ATOM 667 C CA . GLU A 1 81 ? -7.370 4.418 30.682 1.00 85.44 81 GLU A CA 1
ATOM 668 C C . GLU A 1 81 ? -5.932 4.119 31.158 1.00 85.44 81 GLU A C 1
ATOM 670 O O . GLU A 1 81 ? -5.721 3.728 32.316 1.00 85.44 81 GLU A O 1
ATOM 675 N N . ALA A 1 82 ? -4.930 4.298 30.292 1.00 82.56 82 ALA A N 1
ATOM 676 C CA . ALA A 1 82 ? -3.537 4.031 30.612 1.00 82.56 82 ALA A CA 1
ATOM 677 C C . ALA A 1 82 ? -2.970 5.103 31.553 1.00 82.56 82 ALA A C 1
ATOM 679 O O . ALA A 1 82 ? -3.023 6.303 31.306 1.00 82.56 82 ALA A O 1
ATOM 680 N N . LYS A 1 83 ? -2.359 4.656 32.655 1.00 71.12 83 LYS A N 1
ATOM 681 C CA . LYS A 1 83 ? -1.710 5.552 33.631 1.00 71.12 83 LYS A CA 1
ATOM 682 C C . LYS A 1 83 ? -0.412 6.175 33.118 1.00 71.12 83 LYS A C 1
ATOM 684 O O . LYS A 1 83 ? 0.055 7.148 33.702 1.00 71.12 83 LYS A O 1
ATOM 689 N N . ASP A 1 84 ? 0.177 5.574 32.092 1.00 77.25 84 ASP A N 1
ATOM 690 C CA . ASP A 1 84 ? 1.426 5.987 31.468 1.00 77.25 84 ASP A CA 1
ATOM 691 C C . ASP A 1 84 ? 1.215 6.029 29.955 1.00 77.25 84 ASP A C 1
ATOM 693 O O . ASP A 1 84 ? 1.255 5.006 29.272 1.00 77.25 84 ASP A O 1
ATOM 697 N N . PHE A 1 85 ? 0.903 7.225 29.466 1.00 72.06 85 PHE A N 1
ATOM 698 C CA . PHE A 1 85 ? 0.608 7.473 28.062 1.00 72.06 85 PHE A CA 1
ATOM 699 C C . PHE A 1 85 ? 1.857 7.358 27.179 1.00 72.06 85 PHE A C 1
ATOM 701 O O . PHE A 1 85 ? 1.766 6.873 26.056 1.00 72.06 85 PHE A O 1
ATOM 708 N N . GLU A 1 86 ? 3.028 7.755 27.691 1.00 71.31 86 GLU A N 1
ATOM 709 C CA . GLU A 1 86 ? 4.286 7.727 26.930 1.00 71.31 86 GLU A CA 1
ATOM 710 C C . GLU A 1 86 ? 4.749 6.294 26.629 1.00 71.31 86 GLU A C 1
ATOM 712 O O . GLU A 1 86 ? 5.387 6.063 25.606 1.00 71.31 86 GLU A O 1
ATOM 717 N N . ASN A 1 87 ? 4.395 5.324 27.481 1.00 74.38 87 ASN A N 1
ATOM 718 C CA . ASN A 1 87 ? 4.743 3.909 27.307 1.00 74.38 87 ASN A CA 1
ATOM 719 C C . ASN A 1 87 ? 3.553 3.027 26.886 1.00 74.38 87 ASN A C 1
ATOM 721 O O . ASN A 1 87 ? 3.585 1.809 27.089 1.00 74.38 87 ASN A O 1
ATOM 725 N N . PHE A 1 88 ? 2.486 3.610 26.335 1.00 85.62 88 PHE A N 1
ATOM 726 C CA . PHE A 1 88 ? 1.322 2.839 25.909 1.00 85.62 88 PHE A CA 1
ATOM 727 C C . PHE A 1 88 ? 1.665 1.880 24.753 1.00 85.62 88 PHE A C 1
ATOM 729 O O . PHE A 1 88 ? 2.162 2.286 23.703 1.00 85.62 88 PHE A O 1
ATOM 736 N N . ASP A 1 89 ? 1.364 0.589 24.927 1.00 88.56 89 ASP A N 1
ATOM 737 C CA . ASP A 1 89 ? 1.624 -0.442 23.917 1.00 88.56 89 ASP A CA 1
ATOM 738 C C . ASP A 1 89 ? 0.541 -0.448 22.822 1.00 88.56 89 ASP A C 1
ATOM 740 O O . ASP A 1 89 ? -0.413 -1.240 22.826 1.00 88.56 89 ASP A O 1
ATOM 744 N N . VAL A 1 90 ? 0.701 0.457 21.853 1.00 90.12 90 VAL A N 1
ATOM 745 C CA . VAL A 1 90 ? -0.147 0.529 20.652 1.00 90.12 90 VAL A CA 1
ATOM 746 C C . VAL A 1 90 ? -0.061 -0.771 19.851 1.00 90.12 90 VAL A C 1
ATOM 748 O O . VAL A 1 90 ? -1.083 -1.293 19.409 1.00 90.12 90 VAL A O 1
ATOM 751 N N . SER A 1 91 ? 1.143 -1.334 19.704 1.00 90.31 91 SER A N 1
ATOM 752 C CA . SER A 1 91 ? 1.368 -2.566 18.938 1.00 90.31 91 SER A CA 1
ATOM 753 C C . SER A 1 91 ? 0.585 -3.738 19.523 1.00 90.31 91 SER A C 1
ATOM 755 O O . SER A 1 91 ? -0.126 -4.431 18.796 1.00 90.31 91 SER A O 1
ATOM 757 N N . GLY A 1 92 ? 0.671 -3.938 20.839 1.00 90.44 92 GLY A N 1
ATOM 758 C CA . GLY A 1 92 ? -0.106 -4.946 21.549 1.00 90.44 92 GLY A CA 1
ATOM 759 C C . GLY A 1 92 ? -1.606 -4.694 21.450 1.00 90.44 92 GLY A C 1
ATOM 760 O O . GLY A 1 92 ? -2.375 -5.642 21.313 1.00 90.44 92 GLY A O 1
ATOM 761 N N . SER A 1 93 ? -2.048 -3.434 21.453 1.00 90.38 93 SER A N 1
ATOM 762 C CA . SER A 1 93 ? -3.466 -3.097 21.274 1.00 90.38 93 SER A CA 1
ATOM 763 C C . SER A 1 93 ? -3.995 -3.491 19.893 1.00 90.38 93 SER A C 1
ATOM 765 O O . SER A 1 93 ? -5.067 -4.087 19.822 1.00 90.38 93 SER A O 1
ATOM 767 N N . ILE A 1 94 ? -3.227 -3.242 18.827 1.00 91.94 94 ILE A N 1
ATOM 768 C CA . ILE A 1 94 ? -3.577 -3.633 17.450 1.00 91.94 94 ILE A CA 1
ATOM 769 C C . ILE A 1 94 ? -3.625 -5.159 17.309 1.00 91.94 94 ILE A C 1
ATOM 771 O O . ILE A 1 94 ? -4.598 -5.692 16.784 1.00 91.94 94 ILE A O 1
ATOM 775 N N . ILE A 1 95 ? -2.608 -5.873 17.805 1.00 91.25 95 ILE A N 1
ATOM 776 C CA . ILE A 1 95 ? -2.558 -7.348 17.749 1.00 91.25 95 ILE A CA 1
ATOM 777 C C . ILE A 1 95 ? -3.733 -7.960 18.518 1.00 91.25 95 ILE A C 1
ATOM 779 O O . ILE A 1 95 ? -4.363 -8.907 18.058 1.00 91.25 95 ILE A O 1
ATOM 783 N N . ASN A 1 96 ? -4.055 -7.408 19.689 1.00 88.75 96 ASN A N 1
ATOM 784 C CA . ASN A 1 96 ? -5.167 -7.896 20.500 1.00 88.75 96 ASN A CA 1
ATOM 785 C C . ASN A 1 96 ? -6.537 -7.604 19.882 1.00 88.75 96 ASN A C 1
ATOM 787 O O . ASN A 1 96 ? -7.482 -8.326 20.198 1.00 88.75 96 ASN A O 1
ATOM 791 N N . TYR A 1 97 ? -6.648 -6.554 19.066 1.00 89.38 97 TYR A N 1
ATOM 792 C CA . TYR A 1 97 ? -7.861 -6.243 18.319 1.00 89.38 97 TYR A CA 1
ATOM 793 C C . TYR A 1 97 ? -8.037 -7.207 17.145 1.00 89.38 97 TYR A C 1
ATOM 795 O O . TYR A 1 97 ? -9.053 -7.882 17.037 1.00 89.38 97 TYR A O 1
ATOM 803 N N . PHE A 1 98 ? -7.016 -7.322 16.293 1.00 87.75 98 PHE A N 1
ATOM 804 C CA . PHE A 1 98 ? -7.056 -8.181 15.114 1.00 87.75 98 PHE A CA 1
ATOM 805 C C . PHE A 1 98 ? -6.705 -9.624 15.462 1.00 87.75 98 PHE A C 1
ATOM 807 O O . PHE A 1 98 ? -5.614 -10.110 15.159 1.00 87.75 98 PHE A O 1
ATOM 814 N N . LYS A 1 99 ? -7.649 -10.334 16.082 1.00 82.75 99 LYS A N 1
ATOM 815 C CA . LYS A 1 99 ? -7.521 -11.774 16.288 1.00 82.75 99 LYS A CA 1
ATOM 816 C C . LYS A 1 99 ? -7.930 -12.527 15.021 1.00 82.75 99 LYS A C 1
ATOM 818 O O . LYS A 1 99 ? -8.261 -11.988 13.967 1.00 82.75 99 LYS A O 1
ATOM 823 N N . SER A 1 100 ? -7.886 -13.850 15.137 1.00 77.31 100 SER A N 1
ATOM 824 C CA . SER A 1 100 ? -8.223 -14.797 14.073 1.00 77.31 100 SER A CA 1
ATOM 825 C C . SER A 1 100 ? -9.620 -14.623 13.458 1.00 77.31 100 SER A C 1
ATOM 827 O O . SER A 1 100 ? -9.835 -15.114 12.346 1.00 77.31 100 SER A O 1
ATOM 829 N N . GLU A 1 101 ? -10.568 -14.013 14.173 1.00 82.12 101 GLU A N 1
ATOM 830 C CA . GLU A 1 101 ? -11.934 -13.775 13.692 1.00 82.12 101 GLU A CA 1
ATOM 831 C C . GLU A 1 101 ? -11.988 -12.512 12.828 1.00 82.12 101 GLU A C 1
ATOM 833 O O . GLU A 1 101 ? -12.391 -12.583 11.671 1.00 82.12 101 GLU A O 1
ATOM 838 N N . GLU A 1 102 ? -11.450 -11.401 13.325 1.00 85.62 102 GLU A N 1
ATOM 839 C CA . GLU A 1 102 ? -11.400 -10.108 12.641 1.00 85.62 102 GLU A CA 1
ATOM 840 C C . GLU A 1 102 ? -10.590 -10.191 11.343 1.00 85.62 102 GLU A C 1
ATOM 842 O O . GLU A 1 102 ? -11.005 -9.677 10.309 1.00 85.62 102 GLU A O 1
ATOM 847 N N . ILE A 1 103 ? -9.472 -10.922 11.359 1.00 86.81 103 ILE A N 1
ATOM 848 C CA . ILE A 1 103 ? -8.677 -11.188 10.151 1.00 86.81 103 ILE A CA 1
ATOM 849 C C . ILE A 1 103 ? -9.446 -12.083 9.165 1.00 86.81 103 ILE A C 1
ATOM 851 O O . ILE A 1 103 ? -9.272 -11.967 7.954 1.00 86.81 103 ILE A O 1
ATOM 855 N N . GLY A 1 104 ? -10.316 -12.969 9.661 1.00 86.88 104 GLY A N 1
ATOM 856 C CA . GLY A 1 104 ? -11.193 -13.785 8.821 1.00 86.88 104 GLY A CA 1
ATOM 857 C C . GLY A 1 104 ? -12.191 -12.945 8.022 1.00 86.88 104 GLY A C 1
ATOM 858 O O . GLY A 1 104 ? -12.425 -13.249 6.853 1.00 86.88 104 GLY A O 1
ATOM 859 N N . ASN A 1 105 ? -12.692 -11.853 8.607 1.00 90.25 105 ASN A N 1
ATOM 860 C CA . ASN A 1 105 ? -13.648 -10.950 7.957 1.00 90.25 105 ASN A CA 1
ATOM 861 C C . ASN A 1 105 ? -13.077 -10.297 6.689 1.00 90.25 105 ASN A C 1
ATOM 863 O O . ASN A 1 105 ? -13.829 -10.003 5.761 1.00 90.25 105 ASN A O 1
ATOM 867 N N . PHE A 1 106 ? -11.749 -10.153 6.583 1.00 93.69 106 PHE A N 1
ATOM 868 C CA . PHE A 1 106 ? -11.121 -9.669 5.352 1.00 93.69 106 PHE A CA 1
ATOM 869 C C . PHE A 1 106 ? -11.458 -10.552 4.149 1.00 93.69 106 PHE A C 1
ATOM 871 O O . PHE A 1 106 ? -11.693 -10.030 3.065 1.00 93.69 106 PHE A O 1
ATOM 878 N N . LEU A 1 107 ? -11.534 -11.878 4.314 1.00 94.56 107 LEU A N 1
ATOM 879 C CA . LEU A 1 107 ? -11.899 -12.773 3.210 1.00 94.56 107 LEU A CA 1
ATOM 880 C C . LEU A 1 107 ? -13.336 -12.550 2.747 1.00 94.56 107 LEU A C 1
ATOM 882 O O . LEU A 1 107 ? -13.592 -12.579 1.541 1.00 94.56 107 LEU A O 1
ATOM 886 N N . ASP A 1 108 ? -14.251 -12.301 3.682 1.00 92.25 108 ASP A N 1
ATOM 887 C CA . ASP A 1 108 ? -15.650 -12.032 3.364 1.00 92.25 108 ASP A CA 1
ATOM 888 C C . ASP A 1 108 ? -15.779 -10.745 2.551 1.00 92.25 108 ASP A C 1
ATOM 890 O O . ASP A 1 108 ? -16.458 -10.739 1.519 1.00 92.25 108 ASP A O 1
ATOM 894 N N . ASP A 1 109 ? -15.076 -9.685 2.947 1.00 92.62 109 ASP A N 1
ATOM 895 C CA . ASP A 1 109 ? -15.062 -8.426 2.205 1.00 92.62 109 ASP A CA 1
ATOM 896 C C . ASP A 1 109 ? -14.367 -8.576 0.847 1.00 92.62 109 ASP A C 1
ATOM 898 O O . ASP A 1 109 ? -14.933 -8.216 -0.188 1.00 92.62 109 ASP A O 1
ATOM 902 N N . TRP A 1 110 ? -13.191 -9.206 0.805 1.00 96.62 110 TRP A N 1
ATOM 903 C CA . TRP A 1 110 ? -12.438 -9.423 -0.433 1.00 96.62 110 TRP A CA 1
ATOM 904 C C . TRP A 1 110 ? -13.198 -10.273 -1.452 1.00 96.62 110 TRP A C 1
ATOM 906 O O . TRP A 1 110 ? -13.116 -10.009 -2.653 1.00 96.62 110 TRP A O 1
ATOM 916 N N . SER A 1 111 ? -13.992 -11.247 -0.995 1.00 95.25 111 SER A N 1
ATOM 917 C CA . SER A 1 111 ? -14.810 -12.099 -1.867 1.00 95.25 111 SER A CA 1
ATOM 918 C C . SER A 1 111 ? -15.863 -11.319 -2.664 1.00 95.25 111 SER A C 1
ATOM 920 O O . SER A 1 111 ? -16.293 -11.760 -3.736 1.00 95.25 111 SER A O 1
ATOM 922 N N . ARG A 1 112 ? -16.265 -10.142 -2.164 1.00 95.50 112 ARG A N 1
ATOM 923 C CA . ARG A 1 112 ? -17.248 -9.263 -2.808 1.00 95.50 112 ARG A CA 1
ATOM 924 C C . ARG A 1 112 ? -16.635 -8.451 -3.943 1.00 95.50 112 ARG A C 1
ATOM 926 O O . ARG A 1 112 ? -17.377 -8.000 -4.814 1.00 95.50 112 ARG A O 1
ATOM 933 N N . PHE A 1 113 ? -15.311 -8.298 -3.980 1.00 95.62 113 PHE A N 1
ATOM 934 C CA . PHE A 1 113 ? -14.616 -7.521 -5.002 1.00 95.62 113 PHE A CA 1
ATOM 935 C C . PHE A 1 113 ? -14.348 -8.362 -6.262 1.00 95.62 113 PHE A C 1
ATOM 937 O O . PHE A 1 113 ? -13.521 -9.280 -6.239 1.00 95.62 113 PHE A O 1
ATOM 944 N N . PRO A 1 114 ? -14.987 -8.061 -7.415 1.00 94.69 114 PRO A N 1
ATOM 945 C CA . PRO A 1 114 ? -14.865 -8.902 -8.608 1.00 94.69 114 PRO A CA 1
ATOM 946 C C . PRO A 1 114 ? -13.429 -9.043 -9.127 1.00 94.69 114 PRO A C 1
ATOM 948 O O . PRO A 1 114 ? -13.066 -10.108 -9.628 1.00 94.69 114 PRO A O 1
ATOM 951 N N . PHE A 1 115 ? -12.610 -7.997 -8.978 1.00 95.31 115 PHE A N 1
ATOM 952 C CA . PHE A 1 115 ? -11.213 -7.978 -9.421 1.00 95.31 115 PHE A CA 1
ATOM 953 C C . PHE A 1 115 ? -10.284 -8.861 -8.571 1.00 95.31 115 PHE A C 1
ATOM 955 O O . PHE A 1 115 ? -9.174 -9.159 -8.999 1.00 95.31 115 PHE A O 1
ATOM 962 N N . LEU A 1 116 ? -10.726 -9.331 -7.398 1.00 97.25 116 LEU A N 1
ATOM 963 C CA . LEU A 1 116 ? -9.964 -10.266 -6.564 1.00 97.25 116 LEU A CA 1
ATOM 964 C C . LEU A 1 116 ? -10.294 -11.733 -6.816 1.00 97.25 116 LEU A C 1
ATOM 966 O O . LEU A 1 116 ? -9.578 -12.603 -6.322 1.00 97.25 116 LEU A O 1
ATOM 970 N N . ARG A 1 117 ? -11.325 -12.049 -7.609 1.00 95.62 117 ARG A N 1
ATOM 971 C CA . ARG A 1 117 ? -11.805 -13.430 -7.786 1.00 95.62 117 ARG A CA 1
ATOM 972 C C . ARG A 1 117 ? -10.696 -14.410 -8.185 1.00 95.62 117 ARG A C 1
ATOM 974 O O . ARG A 1 117 ? -10.652 -15.521 -7.668 1.00 95.62 117 ARG A O 1
ATOM 981 N N . GLY A 1 118 ? -9.792 -14.001 -9.078 1.00 95.75 118 GLY A N 1
ATOM 982 C CA . GLY A 1 118 ? -8.659 -14.829 -9.516 1.00 95.75 118 GLY A CA 1
ATOM 983 C C . GLY A 1 118 ? -7.567 -15.023 -8.455 1.00 95.75 118 GLY A C 1
ATOM 984 O O . GLY A 1 118 ? -6.750 -15.932 -8.578 1.00 95.75 118 GLY A O 1
ATOM 985 N N . ARG A 1 119 ? -7.561 -14.190 -7.410 1.00 96.88 119 ARG A N 1
ATOM 986 C CA . ARG A 1 119 ? -6.578 -14.179 -6.319 1.00 96.88 119 ARG A CA 1
ATOM 987 C C . ARG A 1 119 ? -7.098 -14.813 -5.035 1.00 96.88 119 ARG A C 1
ATOM 989 O O . ARG A 1 119 ? -6.278 -15.119 -4.177 1.00 96.88 119 ARG A O 1
ATOM 996 N N . MET A 1 120 ? -8.404 -15.060 -4.909 1.00 97.31 120 MET A N 1
ATOM 997 C CA . MET A 1 120 ? -8.999 -15.600 -3.679 1.00 97.31 120 MET A CA 1
ATOM 998 C C . MET A 1 120 ? -8.282 -16.840 -3.127 1.00 97.31 120 MET A C 1
ATOM 1000 O O . MET A 1 120 ? -7.934 -16.796 -1.954 1.00 97.31 120 MET A O 1
ATOM 1004 N N . PRO A 1 121 ? -7.903 -17.867 -3.920 1.00 98.19 121 PRO A N 1
ATOM 1005 C CA . PRO A 1 121 ? -7.168 -19.014 -3.372 1.00 98.19 121 PRO A CA 1
ATOM 1006 C C . PRO A 1 121 ? -5.814 -18.643 -2.741 1.00 98.19 121 PRO A C 1
ATOM 1008 O O . PRO A 1 121 ? -5.370 -19.264 -1.778 1.00 98.19 121 PRO A O 1
ATOM 1011 N N . ILE A 1 122 ? -5.144 -17.617 -3.279 1.00 98.31 122 ILE A N 1
ATOM 1012 C CA . ILE A 1 122 ? -3.887 -17.093 -2.732 1.00 98.31 122 ILE A CA 1
ATOM 1013 C C . ILE A 1 122 ? -4.170 -16.351 -1.421 1.00 98.31 122 ILE A C 1
ATOM 1015 O O . ILE A 1 122 ? -3.469 -16.565 -0.436 1.00 98.31 122 ILE A O 1
ATOM 1019 N N . LEU A 1 123 ? -5.199 -15.500 -1.401 1.00 98.31 123 LEU A N 1
ATOM 1020 C CA . LEU A 1 123 ? -5.570 -14.692 -0.236 1.00 98.31 123 LEU A CA 1
ATOM 1021 C C . LEU A 1 123 ? -6.093 -15.549 0.926 1.00 98.31 123 LEU A C 1
ATOM 1023 O O . LEU A 1 123 ? -5.700 -15.333 2.068 1.00 98.31 123 LEU A O 1
ATOM 1027 N N . GLU A 1 124 ? -6.892 -16.575 0.637 1.00 97.94 124 GLU A N 1
ATOM 1028 C CA . GLU A 1 124 ? -7.314 -17.593 1.605 1.00 97.94 124 GLU A CA 1
ATOM 1029 C C . GLU A 1 124 ? -6.096 -18.281 2.235 1.00 97.94 124 GLU A C 1
ATOM 1031 O O . GLU A 1 124 ? -6.004 -18.388 3.458 1.00 97.94 124 GLU A O 1
ATOM 1036 N N . SER A 1 125 ? -5.106 -18.668 1.418 1.00 98.25 125 SER A N 1
ATOM 1037 C CA . SER A 1 125 ? -3.862 -19.264 1.918 1.00 98.25 125 SER A CA 1
ATOM 1038 C C . SER A 1 125 ? -3.056 -18.306 2.796 1.00 98.25 125 SER A C 1
ATOM 1040 O O . SER A 1 125 ? -2.442 -18.755 3.762 1.00 98.25 125 SER A O 1
ATOM 1042 N N . VAL A 1 126 ? -3.023 -17.009 2.474 1.00 98.31 126 VAL A N 1
ATOM 1043 C CA . VAL A 1 126 ? -2.346 -15.994 3.299 1.00 98.31 126 VAL A CA 1
ATOM 1044 C C . VAL A 1 126 ? -2.969 -15.949 4.693 1.00 98.31 126 VAL A C 1
ATOM 1046 O O . VAL A 1 126 ? -2.249 -16.027 5.690 1.00 98.31 126 VAL A O 1
ATOM 1049 N N . ILE A 1 127 ? -4.298 -15.860 4.761 1.00 97.69 127 ILE A N 1
ATOM 1050 C CA . ILE A 1 127 ? -5.040 -15.759 6.020 1.00 97.69 127 ILE A CA 1
ATOM 1051 C C . ILE A 1 127 ? -4.867 -17.029 6.853 1.00 97.69 127 ILE A C 1
ATOM 1053 O O . ILE A 1 127 ? -4.565 -16.944 8.042 1.00 97.69 127 ILE A O 1
ATOM 1057 N N . GLU A 1 128 ? -4.956 -18.205 6.231 1.00 97.25 128 GLU A N 1
ATOM 1058 C CA . GLU A 1 128 ? -4.746 -19.476 6.926 1.00 97.25 128 GLU A CA 1
ATOM 1059 C C . GLU A 1 128 ? -3.317 -19.607 7.470 1.00 97.25 128 GLU A C 1
ATOM 1061 O O . GLU A 1 128 ? -3.112 -20.005 8.620 1.00 97.25 128 GLU A O 1
ATOM 1066 N N . CYS A 1 129 ? -2.310 -19.208 6.683 1.00 98.12 129 CYS A N 1
ATOM 1067 C CA . CYS A 1 129 ? -0.928 -19.167 7.150 1.00 98.12 129 CYS A CA 1
ATOM 1068 C C . CYS A 1 129 ? -0.753 -18.213 8.335 1.00 98.12 129 CYS A C 1
ATOM 1070 O O . CYS A 1 129 ? -0.064 -18.573 9.286 1.00 98.12 129 CYS A O 1
ATOM 1072 N N . HIS A 1 130 ? -1.361 -17.024 8.304 1.00 97.31 130 HIS A N 1
ATOM 1073 C CA . HIS A 1 130 ? -1.300 -16.088 9.425 1.00 97.31 130 HIS A CA 1
ATOM 1074 C C . HIS A 1 130 ? -1.912 -16.698 10.694 1.00 97.31 130 HIS A C 1
ATOM 1076 O O . HIS A 1 130 ? -1.244 -16.767 11.722 1.00 97.31 130 HIS A O 1
ATOM 1082 N N . LYS A 1 131 ? -3.139 -17.224 10.601 1.00 96.00 131 LYS A N 1
ATOM 1083 C CA . LYS A 1 131 ? -3.865 -17.830 11.732 1.00 96.00 131 LYS A CA 1
ATOM 1084 C C . LYS A 1 131 ? -3.146 -19.048 12.317 1.00 96.00 131 LYS A C 1
ATOM 1086 O O . LYS A 1 131 ? -3.209 -19.286 13.519 1.00 96.00 131 LYS A O 1
ATOM 1091 N N . SER A 1 132 ? -2.427 -19.791 11.479 1.00 96.62 132 SER A N 1
ATOM 1092 C CA . SER A 1 132 ? -1.621 -20.950 11.881 1.00 96.62 132 SER A CA 1
ATOM 1093 C C . SER A 1 132 ? -0.212 -20.598 12.386 1.00 96.62 132 SER A C 1
ATOM 1095 O O . SER A 1 132 ? 0.587 -21.499 12.641 1.00 96.62 132 SER A O 1
ATOM 1097 N N . GLY A 1 133 ? 0.145 -19.313 12.497 1.00 96.38 133 GLY A N 1
ATOM 1098 C CA . GLY A 1 133 ? 1.483 -18.879 12.917 1.00 96.38 133 GLY A CA 1
ATOM 1099 C C . GLY A 1 133 ? 2.585 -19.101 11.870 1.00 96.38 133 GLY A C 1
ATOM 1100 O O . GLY A 1 133 ? 3.773 -18.964 12.161 1.00 96.38 133 GLY A O 1
ATOM 1101 N N . LEU A 1 134 ? 2.223 -19.434 10.628 1.00 98.19 134 LEU A N 1
ATOM 1102 C CA . LEU A 1 134 ? 3.134 -19.650 9.501 1.00 98.19 134 LEU A CA 1
ATOM 1103 C C . LEU A 1 134 ? 3.487 -18.317 8.819 1.00 98.19 134 LEU A C 1
ATOM 1105 O O . LEU A 1 134 ? 3.329 -18.148 7.606 1.00 98.19 134 LEU A O 1
ATOM 1109 N N . TYR A 1 135 ? 3.983 -17.355 9.599 1.00 98.00 135 TYR A N 1
ATOM 1110 C CA . TYR A 1 135 ? 4.154 -15.962 9.171 1.00 98.00 135 TYR A CA 1
ATOM 1111 C C . TYR A 1 135 ? 5.102 -15.784 7.982 1.00 98.00 135 TYR A C 1
ATOM 1113 O O . TYR A 1 135 ? 4.817 -14.988 7.092 1.00 98.00 135 TYR A O 1
ATOM 1121 N N . TYR A 1 136 ? 6.178 -16.572 7.899 1.00 97.50 136 TYR A N 1
ATOM 1122 C CA . TYR A 1 136 ? 7.055 -16.586 6.723 1.00 97.50 136 TYR A CA 1
ATOM 1123 C C . TYR A 1 136 ? 6.286 -16.870 5.428 1.00 97.50 136 TYR A C 1
ATOM 1125 O O . TYR A 1 136 ? 6.504 -16.198 4.419 1.00 97.50 136 TYR A O 1
ATOM 1133 N N . SER A 1 137 ? 5.371 -17.842 5.464 1.00 98.12 137 SER A N 1
ATOM 1134 C CA . SER A 1 137 ? 4.578 -18.249 4.299 1.00 98.12 137 SER A CA 1
ATOM 1135 C C . SER A 1 137 ? 3.496 -17.223 3.982 1.00 98.12 137 SER A C 1
ATOM 1137 O O . SER A 1 137 ? 3.328 -16.871 2.818 1.00 98.12 137 SER A O 1
ATOM 1139 N N . SER A 1 138 ? 2.833 -16.685 5.010 1.00 98.19 138 SER A N 1
ATOM 1140 C CA . SER A 1 138 ? 1.860 -15.595 4.868 1.00 98.19 138 SER A CA 1
ATOM 1141 C C . SER A 1 138 ? 2.483 -14.381 4.169 1.00 98.19 138 SER A C 1
ATOM 1143 O O . SER A 1 138 ? 2.035 -13.974 3.098 1.00 98.19 138 SER A O 1
ATOM 1145 N N . ILE A 1 139 ? 3.597 -13.871 4.706 1.00 98.06 139 ILE A N 1
ATOM 1146 C CA . ILE A 1 139 ? 4.293 -12.688 4.183 1.00 98.06 139 ILE A CA 1
ATOM 1147 C C . ILE A 1 139 ? 4.823 -12.938 2.770 1.00 98.06 139 ILE A C 1
ATOM 1149 O O . ILE A 1 139 ? 4.597 -12.122 1.878 1.00 98.06 139 ILE A O 1
ATOM 1153 N N . SER A 1 140 ? 5.480 -14.080 2.540 1.00 96.88 140 SER A N 1
ATOM 1154 C CA . SER A 1 140 ? 6.050 -14.402 1.223 1.00 96.88 140 SER A CA 1
ATOM 1155 C C . SER A 1 140 ? 4.987 -14.562 0.139 1.00 96.88 140 SER A C 1
ATOM 1157 O O . SER A 1 140 ? 5.264 -14.328 -1.037 1.00 96.88 140 SER A O 1
ATOM 1159 N N . THR A 1 141 ? 3.775 -14.953 0.532 1.00 97.88 141 THR A N 1
ATOM 1160 C CA . THR A 1 141 ? 2.640 -15.107 -0.378 1.00 97.88 141 THR A CA 1
ATOM 1161 C C . THR A 1 141 ? 1.955 -13.768 -0.638 1.00 97.88 141 THR A C 1
ATOM 1163 O O . THR A 1 141 ? 1.644 -13.477 -1.794 1.00 97.88 141 THR A O 1
ATOM 1166 N N . LEU A 1 142 ? 1.764 -12.942 0.401 1.00 98.12 142 LEU A N 1
ATOM 1167 C CA . LEU A 1 142 ? 1.033 -11.672 0.339 1.00 98.12 142 LEU A CA 1
ATOM 1168 C C . LEU A 1 142 ? 1.842 -10.530 -0.281 1.00 98.12 142 LEU A C 1
ATOM 1170 O O . LEU A 1 142 ? 1.312 -9.785 -1.103 1.00 98.12 142 LEU A O 1
ATOM 1174 N N . LEU A 1 143 ? 3.120 -10.378 0.079 1.00 96.06 143 LEU A N 1
ATOM 1175 C CA . LEU A 1 143 ? 3.920 -9.215 -0.318 1.00 96.06 143 LEU A CA 1
ATOM 1176 C C . LEU A 1 143 ? 4.005 -9.026 -1.851 1.00 96.06 143 LEU A C 1
ATOM 1178 O O . LEU A 1 143 ? 3.815 -7.901 -2.316 1.00 96.06 143 LEU A O 1
ATOM 1182 N N . PRO A 1 144 ? 4.178 -10.083 -2.675 1.00 94.25 144 PRO A N 1
ATOM 1183 C CA . PRO A 1 144 ? 4.114 -9.955 -4.134 1.00 94.25 144 PRO A CA 1
ATOM 1184 C C . PRO A 1 144 ? 2.728 -9.573 -4.686 1.00 94.25 144 PRO A C 1
ATOM 1186 O O . PRO A 1 144 ? 2.635 -9.091 -5.817 1.00 94.25 144 PRO A O 1
ATOM 1189 N N . GLN A 1 145 ? 1.643 -9.786 -3.926 1.00 96.50 145 GLN A N 1
ATOM 1190 C CA . GLN A 1 145 ? 0.279 -9.484 -4.378 1.00 96.50 145 GLN A CA 1
ATOM 1191 C C . GLN A 1 145 ? -0.013 -7.988 -4.411 1.00 96.50 145 GLN A C 1
ATOM 1193 O O . GLN A 1 145 ? -0.832 -7.585 -5.229 1.00 96.50 145 GLN A O 1
ATOM 1198 N N . PHE A 1 146 ? 0.657 -7.174 -3.588 1.00 95.25 146 PHE A N 1
ATOM 1199 C CA . PHE A 1 146 ? 0.440 -5.722 -3.525 1.00 95.25 146 PHE A CA 1
ATOM 1200 C C . PHE A 1 146 ? 0.529 -5.050 -4.892 1.00 95.25 146 PHE A C 1
ATOM 1202 O O . PHE A 1 146 ? -0.352 -4.299 -5.294 1.00 95.25 146 PHE A O 1
ATOM 1209 N N . GLU A 1 147 ? 1.581 -5.347 -5.645 1.00 93.56 147 GLU A N 1
ATOM 1210 C CA . GLU A 1 147 ? 1.748 -4.753 -6.969 1.00 93.56 147 GLU A CA 1
ATOM 1211 C C . GLU A 1 147 ? 0.870 -5.466 -7.982 1.00 93.56 147 GLU A C 1
ATOM 1213 O O . GLU A 1 147 ? 0.234 -4.821 -8.811 1.00 93.56 147 GLU A O 1
ATOM 1218 N N . GLY A 1 148 ? 0.799 -6.796 -7.887 1.00 95.06 148 GLY A N 1
ATOM 1219 C CA . GLY A 1 148 ? -0.007 -7.611 -8.783 1.00 95.06 148 GLY A CA 1
ATOM 1220 C C . GLY A 1 148 ? -1.460 -7.146 -8.841 1.00 95.06 148 GLY A C 1
ATOM 1221 O O . GLY A 1 148 ? -1.976 -6.959 -9.940 1.00 95.06 148 GLY A O 1
ATOM 1222 N N . VAL A 1 149 ? -2.093 -6.921 -7.685 1.00 97.00 149 VAL A N 1
ATOM 1223 C CA . VAL A 1 149 ? -3.495 -6.491 -7.611 1.00 97.00 149 VAL A CA 1
ATOM 1224 C C . VAL A 1 149 ? -3.694 -5.104 -8.212 1.00 97.00 149 VAL A C 1
ATOM 1226 O O . VAL A 1 149 ? -4.630 -4.917 -8.980 1.00 97.00 149 VAL A O 1
ATOM 1229 N N . ILE A 1 150 ? -2.783 -4.159 -7.952 1.00 95.88 150 ILE A N 1
ATOM 1230 C CA . ILE A 1 150 ? -2.857 -2.805 -8.513 1.00 95.88 150 ILE A CA 1
ATOM 1231 C C . ILE A 1 150 ? -2.749 -2.872 -10.041 1.00 95.88 150 ILE A C 1
ATOM 1233 O O . ILE A 1 150 ? -3.603 -2.356 -10.757 1.00 95.88 150 ILE A O 1
ATOM 1237 N N . PHE A 1 151 ? -1.724 -3.544 -10.569 1.00 95.81 151 PHE A N 1
ATOM 1238 C CA . PHE A 1 151 ? -1.524 -3.651 -12.015 1.00 95.81 151 PHE A CA 1
ATOM 1239 C C . PHE A 1 151 ? -2.676 -4.381 -12.721 1.00 95.81 151 PHE A C 1
ATOM 1241 O O . PHE A 1 151 ? -3.062 -3.985 -13.822 1.00 95.81 151 PHE A O 1
ATOM 1248 N N . GLU A 1 152 ? -3.225 -5.427 -12.102 1.00 94.88 152 GLU A N 1
ATOM 1249 C CA . GLU A 1 152 ? -4.378 -6.156 -12.631 1.00 94.88 152 GLU A CA 1
ATOM 1250 C C . GLU A 1 152 ? -5.647 -5.300 -12.626 1.00 94.88 152 GLU A C 1
ATOM 1252 O O . GLU A 1 152 ? -6.330 -5.243 -13.647 1.00 94.88 152 GLU A O 1
ATOM 1257 N N . PHE A 1 153 ? -5.919 -4.577 -11.535 1.00 96.25 153 PHE A N 1
ATOM 1258 C CA . PHE A 1 153 ? -7.072 -3.683 -11.416 1.00 96.25 153 PHE A CA 1
ATOM 1259 C C . PHE A 1 153 ? -7.099 -2.634 -12.537 1.00 96.25 153 PHE A C 1
ATOM 1261 O O . PHE A 1 153 ? -8.108 -2.460 -13.219 1.00 96.25 153 PHE A O 1
ATOM 1268 N N . PHE A 1 154 ? -5.957 -1.999 -12.819 1.00 95.81 154 PHE A N 1
ATOM 1269 C CA . PHE A 1 154 ? -5.837 -1.031 -13.915 1.00 95.81 154 PHE A CA 1
ATOM 1270 C C . PHE A 1 154 ? -5.711 -1.676 -15.310 1.00 95.81 154 PHE A C 1
ATOM 1272 O O . PHE A 1 154 ? -5.464 -0.961 -16.285 1.00 95.81 154 PHE A O 1
ATOM 1279 N N . ASN A 1 155 ? -5.867 -3.001 -15.437 1.00 94.88 155 ASN A N 1
ATOM 1280 C CA . ASN A 1 155 ? -5.696 -3.764 -16.678 1.00 94.88 155 ASN A CA 1
ATOM 1281 C C . ASN A 1 155 ? -4.398 -3.388 -17.424 1.00 94.88 155 ASN A C 1
ATOM 1283 O O . ASN A 1 155 ? -4.385 -3.054 -18.615 1.00 94.88 155 ASN A O 1
ATOM 1287 N N . HIS A 1 156 ? -3.292 -3.346 -16.683 1.00 95.06 156 HIS A N 1
ATOM 1288 C CA . HIS A 1 156 ? -2.021 -2.873 -17.202 1.00 95.06 156 HIS A CA 1
ATOM 1289 C C . HIS A 1 156 ? -1.434 -3.828 -18.244 1.00 95.06 156 HIS A C 1
ATOM 1291 O O . HIS A 1 156 ? -1.245 -5.015 -17.993 1.00 95.06 156 HIS A O 1
ATOM 1297 N N . SER A 1 157 ? -1.059 -3.284 -19.402 1.00 92.25 157 SER A N 1
ATOM 1298 C CA . SER A 1 157 ? -0.543 -4.060 -20.540 1.00 92.25 157 SER A CA 1
ATOM 1299 C C . SER A 1 157 ? 0.910 -3.750 -20.911 1.00 92.25 157 SER A C 1
ATOM 1301 O O . SER A 1 157 ? 1.462 -4.362 -21.828 1.00 92.25 157 SER A O 1
ATOM 1303 N N . TYR A 1 158 ? 1.563 -2.810 -20.220 1.00 91.38 158 TYR A N 1
ATOM 1304 C CA . TYR A 1 158 ? 2.962 -2.479 -20.481 1.00 91.38 158 TYR A CA 1
ATOM 1305 C C . TYR A 1 158 ? 3.907 -3.408 -19.713 1.00 91.38 158 TYR A C 1
ATOM 1307 O O . TYR A 1 158 ? 3.531 -4.118 -18.782 1.00 91.38 158 TYR A O 1
ATOM 1315 N N . LYS A 1 159 ? 5.188 -3.393 -20.099 1.00 91.31 159 LYS A N 1
ATOM 1316 C CA . LYS A 1 159 ? 6.226 -4.019 -19.278 1.00 91.31 159 LYS A CA 1
ATOM 1317 C C . LYS A 1 159 ? 6.235 -3.336 -17.913 1.00 91.31 159 LYS A C 1
ATOM 1319 O O . LYS A 1 159 ? 6.338 -2.108 -17.868 1.00 91.31 159 LYS A O 1
ATOM 1324 N N . TYR A 1 160 ? 6.224 -4.143 -16.853 1.00 90.00 160 TYR A N 1
ATOM 1325 C CA . TYR A 1 160 ? 6.336 -3.669 -15.479 1.00 90.00 160 TYR A CA 1
ATOM 1326 C C . TYR A 1 160 ? 7.454 -2.632 -15.328 1.00 90.00 160 TYR A C 1
ATOM 1328 O O . TYR A 1 160 ? 8.588 -2.832 -15.788 1.00 90.00 160 TYR A O 1
ATOM 1336 N N . LYS A 1 161 ? 7.115 -1.537 -14.648 1.00 91.19 161 LYS A N 1
ATOM 1337 C CA . LYS A 1 161 ? 8.053 -0.531 -14.161 1.00 91.19 161 LYS A CA 1
ATOM 1338 C C . LYS A 1 161 ? 7.546 0.017 -12.838 1.00 91.19 161 LYS A C 1
ATOM 1340 O O . LYS A 1 161 ? 6.367 0.334 -12.713 1.00 91.19 161 LYS A O 1
ATOM 1345 N N . GLU A 1 162 ? 8.464 0.244 -11.910 1.00 89.88 162 GLU A N 1
ATOM 1346 C CA . GLU A 1 162 ? 8.156 0.853 -10.613 1.00 89.88 162 GLU A CA 1
ATOM 1347 C C . GLU A 1 162 ? 7.533 2.253 -10.753 1.00 89.88 162 GLU A C 1
ATOM 1349 O O . GLU A 1 162 ? 6.621 2.604 -10.014 1.00 89.88 162 GLU A O 1
ATOM 1354 N N . ASN A 1 163 ? 7.929 3.031 -11.771 1.00 92.81 163 ASN A N 1
ATOM 1355 C CA . ASN A 1 163 ? 7.299 4.327 -12.043 1.00 92.81 163 ASN A CA 1
ATOM 1356 C C . ASN A 1 163 ? 5.796 4.209 -12.356 1.00 92.81 163 ASN A C 1
ATOM 1358 O O . ASN A 1 163 ? 5.027 5.089 -11.989 1.00 92.81 163 ASN A O 1
ATOM 1362 N N . TYR A 1 164 ? 5.364 3.128 -13.015 1.00 95.31 164 TYR A N 1
ATOM 1363 C CA . TYR A 1 164 ? 3.946 2.913 -13.317 1.00 95.31 164 TYR A CA 1
ATOM 1364 C C . TYR A 1 164 ? 3.159 2.556 -12.063 1.00 95.31 164 TYR A C 1
ATOM 1366 O O . TYR A 1 164 ? 2.078 3.097 -11.862 1.00 95.31 164 TYR A O 1
ATOM 1374 N N . LEU A 1 165 ? 3.741 1.731 -11.186 1.00 94.12 165 LEU A N 1
ATOM 1375 C CA . LEU A 1 165 ? 3.180 1.471 -9.863 1.00 94.12 165 LEU A CA 1
ATOM 1376 C C . LEU A 1 165 ? 3.001 2.777 -9.084 1.00 94.12 165 LEU A C 1
ATOM 1378 O O . LEU A 1 165 ? 1.934 3.015 -8.532 1.00 94.12 165 LEU A O 1
ATOM 1382 N N . ARG A 1 166 ? 4.020 3.645 -9.092 1.00 91.50 166 ARG A N 1
ATOM 1383 C CA . ARG A 1 166 ? 3.948 4.957 -8.445 1.00 91.50 166 ARG A CA 1
ATOM 1384 C C . ARG A 1 166 ? 2.813 5.815 -9.004 1.00 91.50 166 ARG A C 1
ATOM 1386 O O . ARG A 1 166 ? 2.071 6.373 -8.213 1.00 91.50 166 ARG A O 1
ATOM 1393 N N . ILE A 1 167 ? 2.650 5.890 -10.328 1.00 93.69 167 ILE A N 1
ATOM 1394 C CA . ILE A 1 167 ? 1.548 6.646 -10.951 1.00 93.69 167 ILE A CA 1
ATOM 1395 C C . ILE A 1 167 ? 0.185 6.103 -10.504 1.00 93.69 167 ILE A C 1
ATOM 1397 O O . ILE A 1 167 ? -0.700 6.889 -10.172 1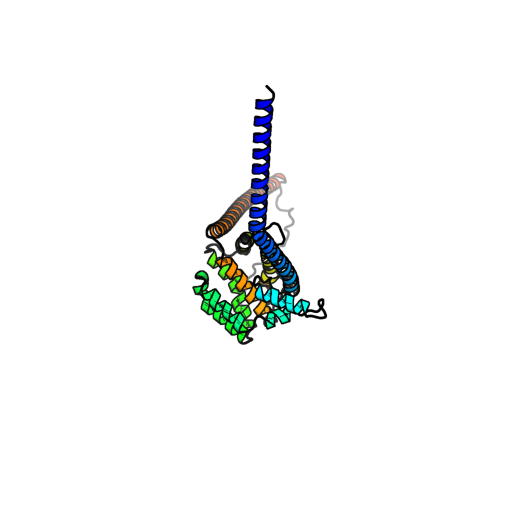.00 93.69 167 ILE A O 1
ATOM 1401 N N . TYR A 1 168 ? 0.012 4.778 -10.481 1.00 94.69 168 TYR A N 1
ATOM 1402 C CA . TYR A 1 168 ? -1.234 4.155 -10.031 1.00 94.69 168 TYR A CA 1
ATOM 1403 C C . TYR A 1 168 ? -1.514 4.417 -8.552 1.00 94.69 168 TYR A C 1
ATOM 1405 O O . TYR A 1 168 ? -2.621 4.819 -8.218 1.00 94.69 168 TYR A O 1
ATOM 1413 N N . LEU A 1 169 ? -0.513 4.257 -7.682 1.00 91.50 169 LEU A N 1
ATOM 1414 C CA . LEU A 1 169 ? -0.627 4.565 -6.255 1.00 91.50 169 LEU A CA 1
ATOM 1415 C C . LEU A 1 169 ? -0.939 6.045 -6.016 1.00 91.50 169 LEU A C 1
ATOM 1417 O O . LEU A 1 169 ? -1.763 6.373 -5.172 1.00 91.50 169 LEU A O 1
ATOM 1421 N N . GLU A 1 170 ? -0.291 6.948 -6.754 1.00 88.00 170 GLU A N 1
ATOM 1422 C CA . GLU A 1 170 ? -0.570 8.381 -6.668 1.00 88.00 170 GLU A CA 1
ATOM 1423 C C . GLU A 1 170 ? -2.005 8.678 -7.080 1.00 88.00 170 GLU A C 1
ATOM 1425 O O . GLU A 1 170 ? -2.668 9.418 -6.372 1.00 88.00 170 GLU A O 1
ATOM 1430 N N . GLN A 1 171 ? -2.525 8.089 -8.162 1.00 87.31 171 GLN A N 1
ATOM 1431 C CA . GLN A 1 171 ? -3.942 8.280 -8.478 1.00 87.31 171 GLN A CA 1
ATOM 1432 C C . GLN A 1 171 ? -4.857 7.679 -7.413 1.00 87.31 171 GLN A C 1
ATOM 1434 O O . GLN A 1 171 ? -5.758 8.384 -6.998 1.00 87.31 171 GLN A O 1
ATOM 1439 N N . LEU A 1 172 ? -4.579 6.466 -6.923 1.00 85.50 172 LEU A N 1
ATOM 1440 C CA . LEU A 1 172 ? -5.360 5.795 -5.876 1.00 85.50 172 LEU A CA 1
ATOM 1441 C C . LEU A 1 172 ? -5.522 6.643 -4.604 1.00 85.50 172 LEU A C 1
ATOM 1443 O O . LEU A 1 172 ? -6.565 6.598 -3.963 1.00 85.50 172 LEU A O 1
ATOM 1447 N N . LEU A 1 173 ? -4.476 7.382 -4.225 1.00 78.75 173 LEU A N 1
ATOM 1448 C CA . LEU A 1 173 ? -4.404 8.110 -2.954 1.00 78.75 173 LEU A CA 1
ATOM 1449 C C . LEU A 1 173 ? -4.604 9.631 -3.101 1.00 78.75 173 LEU A C 1
ATOM 1451 O O . LEU A 1 173 ? -4.739 10.320 -2.098 1.00 78.75 173 LEU A O 1
ATOM 1455 N N . LEU A 1 174 ? -4.634 10.169 -4.329 1.00 71.25 174 LEU A N 1
ATOM 1456 C CA . LEU A 1 174 ? -4.961 11.581 -4.608 1.00 71.25 174 LEU A CA 1
ATOM 1457 C C . LEU A 1 174 ? -6.465 11.830 -4.796 1.00 71.25 174 LEU A C 1
ATOM 1459 O O . LEU A 1 174 ? -6.893 12.989 -4.823 1.00 71.25 174 LEU A O 1
ATOM 1463 N N . THR A 1 175 ? -7.238 10.777 -5.044 1.00 56.66 175 THR A N 1
ATOM 1464 C CA . THR A 1 175 ? -8.656 10.847 -5.413 1.00 56.66 175 THR A CA 1
ATOM 1465 C C . THR A 1 175 ? -9.595 10.667 -4.233 1.00 56.66 175 THR A C 1
ATOM 1467 O O . THR A 1 175 ? -10.630 11.329 -4.158 1.00 56.66 175 THR A O 1
ATOM 1470 N N . SER A 1 176 ? -9.190 9.880 -3.242 1.00 51.47 176 SER A N 1
ATOM 1471 C CA . SER A 1 176 ? -9.869 9.803 -1.960 1.00 51.47 176 SER A CA 1
ATOM 1472 C C . SER A 1 176 ? -9.635 11.120 -1.196 1.00 51.47 176 SER A C 1
ATOM 1474 O O . SER A 1 176 ? -8.544 11.425 -0.735 1.00 51.47 176 SER A O 1
ATOM 1476 N N . TYR A 1 177 ? -10.662 11.967 -1.118 1.00 48.09 177 TYR A N 1
ATOM 1477 C CA . TYR A 1 177 ? -10.724 13.187 -0.295 1.00 48.09 177 TYR A CA 1
ATOM 1478 C C . TYR A 1 177 ? -9.570 14.200 -0.453 1.00 48.09 177 TYR A C 1
ATOM 1480 O O . TYR A 1 177 ? -8.665 14.306 0.371 1.00 48.09 177 TYR A O 1
ATOM 1488 N N . LYS A 1 178 ? -9.694 15.081 -1.454 1.00 43.59 178 LYS A N 1
ATOM 1489 C CA . LYS A 1 178 ? -8.960 16.357 -1.498 1.00 43.59 178 LYS A CA 1
ATOM 1490 C C . LYS A 1 178 ? -9.445 17.310 -0.399 1.00 43.59 178 LYS A C 1
ATOM 1492 O O . LYS A 1 178 ? -10.299 18.159 -0.648 1.00 43.59 178 LYS A O 1
ATOM 1497 N N . ALA A 1 179 ? -8.878 17.204 0.793 1.00 39.38 179 ALA A N 1
ATOM 1498 C CA . ALA A 1 179 ? -8.792 18.329 1.717 1.00 39.38 179 ALA A CA 1
ATOM 1499 C C . ALA A 1 179 ? -7.340 18.829 1.722 1.00 39.38 179 ALA A C 1
ATOM 1501 O O . ALA A 1 179 ? -6.411 18.028 1.741 1.00 39.38 179 ALA A O 1
ATOM 1502 N N . GLU A 1 180 ? -7.130 20.144 1.648 1.00 35.59 180 GLU A N 1
ATOM 1503 C CA . GLU A 1 180 ? -5.803 20.745 1.817 1.00 35.59 180 GLU A CA 1
ATOM 1504 C C . GLU A 1 180 ? -5.274 20.416 3.229 1.00 35.59 180 GLU A C 1
ATOM 1506 O O . GLU A 1 180 ? -5.810 20.916 4.216 1.00 35.59 180 GLU A O 1
ATOM 1511 N N . GLY A 1 181 ? -4.253 19.557 3.338 1.00 48.62 181 GLY A N 1
ATOM 1512 C CA . GLY A 1 181 ? -3.664 19.119 4.612 1.00 48.62 181 GLY A CA 1
ATOM 1513 C C . GLY A 1 181 ? -2.936 17.770 4.509 1.00 48.62 181 GLY A C 1
ATOM 1514 O O . GLY A 1 181 ? -2.961 17.146 3.454 1.00 48.62 181 GLY A O 1
ATOM 1515 N N . ASP A 1 182 ? -2.283 17.342 5.598 1.00 57.09 182 ASP A N 1
ATOM 1516 C CA . ASP A 1 182 ? -1.686 16.002 5.779 1.00 57.09 182 ASP A CA 1
ATOM 1517 C C . ASP A 1 182 ? -2.799 14.944 5.878 1.00 57.09 182 ASP A C 1
ATOM 1519 O O . ASP A 1 182 ? -3.199 14.531 6.967 1.00 57.09 182 ASP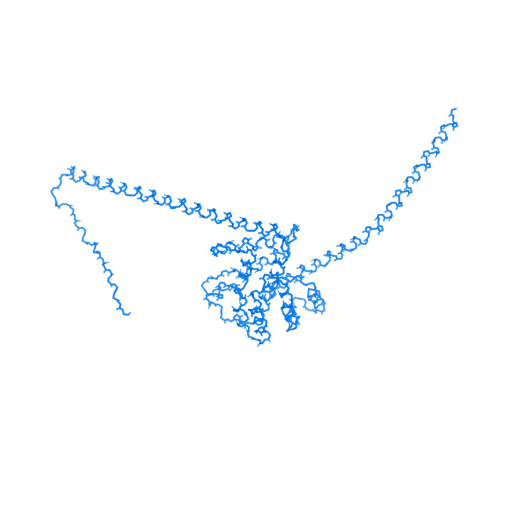 A O 1
ATOM 1523 N N . SER A 1 183 ? -3.385 14.592 4.732 1.00 75.12 183 SER A N 1
ATOM 1524 C CA . SER A 1 183 ? -4.561 13.727 4.674 1.00 75.12 183 SER A CA 1
ATOM 1525 C C . SER A 1 183 ? -4.221 12.288 5.079 1.00 75.12 183 SER A C 1
ATOM 1527 O O . SER A 1 183 ? -3.085 11.825 4.948 1.00 75.12 183 SER A O 1
ATOM 1529 N N . PHE A 1 184 ? -5.221 11.522 5.523 1.00 82.88 184 PHE A N 1
ATOM 1530 C CA . PHE A 1 184 ? -5.054 10.089 5.798 1.00 82.88 184 PHE A CA 1
ATOM 1531 C C . PHE A 1 184 ? -4.395 9.337 4.625 1.00 82.88 184 PHE A C 1
ATOM 1533 O O . PHE A 1 184 ? -3.518 8.496 4.825 1.00 82.88 184 PHE A O 1
ATOM 1540 N N . ASN A 1 185 ? -4.759 9.685 3.390 1.00 83.38 185 ASN A N 1
ATOM 1541 C CA . ASN A 1 185 ? -4.227 9.046 2.189 1.00 83.38 185 ASN A CA 1
ATOM 1542 C C . ASN A 1 185 ? -2.762 9.401 1.940 1.00 83.38 185 ASN A C 1
ATOM 1544 O O . ASN A 1 185 ? -1.992 8.540 1.507 1.00 83.38 185 ASN A O 1
ATOM 1548 N N . ASP A 1 186 ? -2.340 10.617 2.298 1.00 83.38 186 ASP A N 1
ATOM 1549 C CA . ASP A 1 186 ? -0.927 10.992 2.292 1.00 83.38 186 ASP A CA 1
ATOM 1550 C C . ASP A 1 186 ? -0.132 10.156 3.296 1.00 83.38 186 ASP A C 1
ATOM 1552 O O . ASP A 1 186 ? 0.946 9.661 2.957 1.00 83.38 186 ASP A O 1
ATOM 1556 N N . LYS A 1 187 ? -0.680 9.904 4.491 1.00 88.62 187 LYS A N 1
ATOM 1557 C CA . LYS A 1 187 ? -0.053 9.023 5.491 1.00 88.62 187 LYS A CA 1
ATOM 1558 C C . LYS A 1 187 ? 0.068 7.588 4.974 1.00 88.62 187 LYS A C 1
ATOM 1560 O O . LYS A 1 187 ? 1.128 6.977 5.123 1.00 88.62 187 LYS A O 1
ATOM 1565 N N . VAL A 1 188 ? -0.957 7.056 4.300 1.00 91.06 188 VAL A N 1
ATOM 1566 C CA . VAL A 1 188 ? -0.900 5.717 3.678 1.00 91.06 188 VAL A CA 1
ATOM 1567 C C . VAL A 1 188 ? 0.151 5.680 2.564 1.00 91.06 188 VAL A C 1
ATOM 1569 O O . VAL A 1 188 ? 0.957 4.749 2.502 1.00 91.06 188 VAL A O 1
ATOM 1572 N N . MET A 1 189 ? 0.209 6.714 1.718 1.00 88.50 189 MET A N 1
ATOM 1573 C CA . MET A 1 189 ? 1.206 6.841 0.650 1.00 88.50 189 MET A CA 1
ATOM 1574 C C . MET A 1 189 ? 2.629 6.883 1.212 1.00 88.50 189 MET A C 1
ATOM 1576 O O . MET A 1 189 ? 3.527 6.199 0.712 1.00 88.50 189 MET A O 1
ATOM 1580 N N . GLN A 1 190 ? 2.849 7.698 2.243 1.00 90.12 190 GLN A N 1
ATOM 1581 C CA . GLN A 1 190 ? 4.137 7.814 2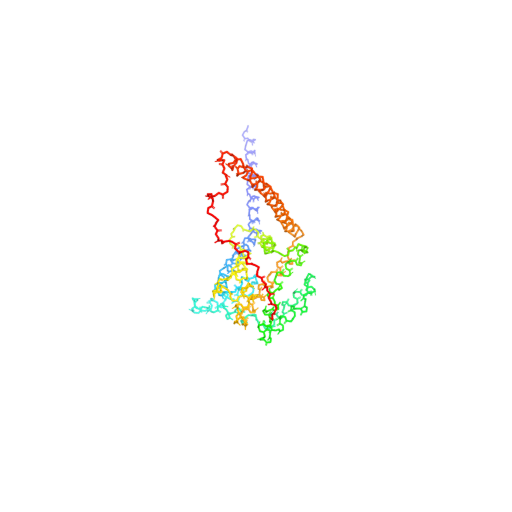.914 1.00 90.12 190 GLN A CA 1
ATOM 1582 C C . GLN A 1 190 ? 4.532 6.490 3.562 1.00 90.12 190 GLN A C 1
ATOM 1584 O O . GLN A 1 190 ? 5.669 6.056 3.385 1.00 90.12 190 GLN A O 1
ATOM 1589 N N . TYR A 1 191 ? 3.600 5.800 4.225 1.00 93.75 191 TYR A N 1
ATOM 1590 C CA . TYR A 1 191 ? 3.856 4.477 4.785 1.00 93.75 191 TYR A CA 1
ATOM 1591 C C . TYR A 1 191 ? 4.270 3.481 3.694 1.00 93.75 191 TYR A C 1
ATOM 1593 O O . TYR A 1 191 ? 5.319 2.845 3.793 1.00 93.75 191 TYR A O 1
ATOM 1601 N N . TYR A 1 192 ? 3.517 3.401 2.594 1.00 93.50 192 TYR A N 1
ATOM 1602 C CA . TYR A 1 192 ? 3.839 2.509 1.478 1.00 93.50 192 TYR A CA 1
ATOM 1603 C C . TYR A 1 192 ? 5.235 2.801 0.899 1.00 93.50 192 TYR A C 1
ATOM 1605 O O . TYR A 1 192 ? 6.034 1.888 0.675 1.00 93.50 192 TYR A O 1
ATOM 1613 N N . LYS A 1 193 ? 5.576 4.080 0.699 1.00 90.69 193 LYS A N 1
ATOM 1614 C CA . LYS A 1 193 ? 6.896 4.503 0.200 1.00 90.69 193 LYS A CA 1
ATOM 1615 C C . LYS A 1 193 ? 8.027 4.164 1.177 1.00 90.69 193 LYS A C 1
ATOM 1617 O O . LYS A 1 193 ? 9.041 3.614 0.752 1.00 90.69 193 LYS A O 1
ATOM 1622 N N . ASN A 1 194 ? 7.846 4.462 2.461 1.00 91.81 194 ASN A N 1
ATOM 1623 C CA . ASN A 1 194 ? 8.896 4.370 3.476 1.00 91.81 194 ASN A CA 1
ATOM 1624 C C . ASN A 1 194 ? 9.105 2.948 4.012 1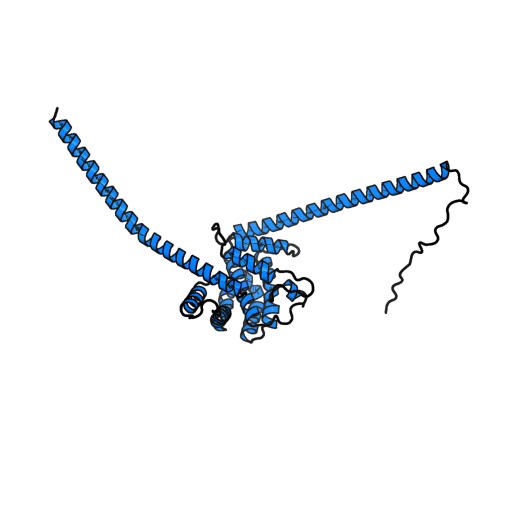.00 91.81 194 ASN A C 1
ATOM 1626 O O . ASN A 1 194 ? 10.203 2.636 4.463 1.00 91.81 194 ASN A O 1
ATOM 1630 N N . TYR A 1 195 ? 8.090 2.083 3.938 1.00 93.62 195 TYR A N 1
ATOM 1631 C CA . TYR A 1 195 ? 8.157 0.725 4.480 1.00 93.62 195 TYR A CA 1
ATOM 1632 C C . TYR A 1 195 ? 8.150 -0.364 3.406 1.00 93.62 195 TYR A C 1
ATOM 1634 O O . TYR A 1 195 ? 8.895 -1.333 3.542 1.00 93.62 195 TYR A O 1
ATOM 1642 N N . ILE A 1 196 ? 7.370 -0.222 2.330 1.00 94.25 196 ILE A N 1
ATOM 1643 C CA . ILE A 1 196 ? 7.239 -1.267 1.300 1.00 94.25 196 ILE A CA 1
ATOM 1644 C C . ILE A 1 196 ? 8.230 -1.043 0.157 1.00 94.25 196 ILE A C 1
ATOM 1646 O O . ILE A 1 196 ? 8.989 -1.951 -0.183 1.00 94.25 196 ILE A O 1
ATOM 1650 N N . LEU A 1 197 ? 8.247 0.160 -0.428 1.00 91.56 197 LEU A N 1
ATOM 1651 C CA . LEU A 1 197 ? 9.093 0.498 -1.586 1.00 91.56 197 LEU A CA 1
ATOM 1652 C C . LEU A 1 197 ? 10.515 0.921 -1.217 1.00 91.56 197 LEU A C 1
ATOM 1654 O O . LEU A 1 197 ? 11.334 1.151 -2.106 1.00 91.56 197 LEU A O 1
ATOM 1658 N N . VAL A 1 198 ? 10.827 1.037 0.071 1.00 90.62 198 VAL A N 1
ATOM 1659 C CA . VAL A 1 198 ? 12.150 1.480 0.495 1.00 90.62 198 VAL A CA 1
ATOM 1660 C C . VAL A 1 198 ? 13.224 0.506 0.007 1.00 90.62 198 VAL A C 1
ATOM 1662 O O . VAL A 1 198 ? 13.114 -0.716 0.155 1.00 90.62 198 VAL A O 1
ATOM 1665 N N . GLY A 1 199 ? 14.257 1.062 -0.624 1.00 86.81 199 GLY A N 1
ATOM 1666 C CA . GLY A 1 199 ? 15.432 0.311 -1.048 1.00 86.81 199 GLY A CA 1
ATOM 1667 C C . GLY A 1 199 ? 16.291 -0.129 0.139 1.00 86.81 199 GLY A C 1
ATOM 1668 O O . GLY A 1 199 ? 16.033 0.212 1.291 1.00 86.81 199 GLY A O 1
ATOM 1669 N N . PHE A 1 200 ? 17.355 -0.869 -0.152 1.00 83.00 200 PHE A N 1
ATOM 1670 C CA . PHE A 1 200 ? 18.367 -1.247 0.833 1.00 83.00 200 PHE A CA 1
ATOM 1671 C C . PHE A 1 200 ? 19.761 -1.036 0.237 1.00 83.00 200 PHE A C 1
ATOM 1673 O O . PHE A 1 200 ? 19.948 -1.131 -0.979 1.00 83.00 200 PHE A O 1
ATOM 1680 N N . TYR A 1 201 ? 20.743 -0.749 1.093 1.00 76.56 201 TYR A N 1
ATOM 1681 C CA . TYR A 1 201 ? 22.130 -0.527 0.687 1.00 76.56 201 TYR A CA 1
ATOM 1682 C C . TYR A 1 201 ? 23.061 -1.367 1.558 1.00 76.56 201 TYR A C 1
ATOM 1684 O O . TYR A 1 201 ? 23.167 -1.176 2.768 1.00 76.56 201 TYR A O 1
ATOM 1692 N N . GLY A 1 202 ? 23.776 -2.309 0.941 1.00 72.12 202 GLY A N 1
ATOM 1693 C CA . GLY A 1 202 ? 24.705 -3.167 1.673 1.00 72.12 202 GLY A CA 1
ATOM 1694 C C . GLY A 1 202 ? 23.988 -3.997 2.741 1.00 72.12 202 GLY A C 1
ATOM 1695 O O . GLY A 1 202 ? 23.152 -4.823 2.400 1.00 72.12 202 GLY A O 1
ATOM 1696 N N . LYS A 1 203 ? 24.356 -3.822 4.016 1.00 67.56 203 LYS A N 1
ATOM 1697 C CA . LYS A 1 203 ? 23.781 -4.571 5.150 1.00 67.56 203 LYS A CA 1
ATOM 1698 C C . LYS A 1 203 ? 22.616 -3.857 5.841 1.00 67.56 203 LYS A C 1
ATOM 1700 O O . LYS A 1 203 ? 21.998 -4.455 6.713 1.00 67.56 203 LYS A O 1
ATOM 1705 N N . GLU A 1 204 ? 22.345 -2.604 5.494 1.00 76.06 204 GLU A N 1
ATOM 1706 C CA . GLU A 1 204 ? 21.308 -1.810 6.147 1.00 76.06 204 GLU A CA 1
ATOM 1707 C C . GLU A 1 204 ? 19.986 -1.986 5.404 1.00 76.06 204 GLU A C 1
ATOM 1709 O O . GLU A 1 204 ? 19.871 -1.665 4.215 1.00 76.06 204 GLU A O 1
ATOM 1714 N N . VAL A 1 205 ? 18.994 -2.521 6.113 1.00 76.81 205 VAL A N 1
ATOM 1715 C CA . VAL A 1 205 ? 17.618 -2.633 5.638 1.00 76.81 205 VAL A CA 1
ATOM 1716 C C . VAL A 1 205 ? 16.773 -1.650 6.437 1.00 76.81 205 VAL A C 1
ATOM 1718 O O . VAL A 1 205 ? 16.726 -1.722 7.658 1.00 76.81 205 VAL A O 1
ATOM 1721 N N . ALA A 1 206 ? 16.132 -0.714 5.741 1.00 83.56 206 ALA A N 1
ATOM 1722 C CA . ALA A 1 206 ? 15.380 0.371 6.371 1.00 83.56 206 ALA A CA 1
ATOM 1723 C C . ALA A 1 206 ? 13.994 -0.055 6.893 1.00 83.56 206 ALA A C 1
ATOM 1725 O O . ALA A 1 206 ? 13.370 0.688 7.642 1.00 83.56 206 ALA A O 1
ATOM 1726 N N . SER A 1 207 ? 13.498 -1.225 6.480 1.00 90.19 207 SER A N 1
ATOM 1727 C CA . SER A 1 207 ? 12.176 -1.735 6.852 1.00 90.19 207 SER A CA 1
ATOM 1728 C C . SER A 1 207 ? 12.144 -3.263 6.838 1.00 90.19 207 SER A C 1
ATOM 1730 O O . SER A 1 207 ? 12.519 -3.889 5.843 1.00 90.19 207 SER A O 1
ATOM 1732 N N . GLU A 1 208 ? 11.597 -3.850 7.903 1.00 90.06 208 GLU A N 1
ATOM 1733 C CA . GLU A 1 208 ? 11.358 -5.296 8.070 1.00 90.06 208 GLU A CA 1
ATOM 1734 C C . GLU A 1 208 ? 10.330 -5.876 7.078 1.00 90.06 208 GLU A C 1
ATOM 1736 O O . GLU A 1 208 ? 10.177 -7.091 6.965 1.00 90.06 208 GLU A O 1
ATOM 1741 N N . ILE A 1 209 ? 9.625 -5.009 6.346 1.00 92.50 209 ILE A N 1
ATOM 1742 C CA . ILE A 1 209 ? 8.634 -5.365 5.322 1.00 92.50 209 ILE A CA 1
ATOM 1743 C C . ILE A 1 209 ? 8.971 -4.765 3.946 1.00 92.50 209 ILE A C 1
ATOM 1745 O O . ILE A 1 209 ? 8.115 -4.693 3.064 1.00 92.50 209 ILE A O 1
ATOM 1749 N N . SER A 1 210 ? 10.228 -4.348 3.735 1.00 93.19 210 SER A N 1
ATOM 1750 C CA . SER A 1 210 ? 10.702 -3.866 2.432 1.00 93.19 210 SER A CA 1
ATOM 1751 C C . SER A 1 210 ? 10.594 -4.966 1.382 1.00 93.19 210 SER A C 1
ATOM 1753 O O . SER A 1 210 ? 11.248 -6.010 1.478 1.00 93.19 210 SER A O 1
ATOM 1755 N N . ARG A 1 211 ? 9.848 -4.695 0.306 1.00 91.44 211 ARG A N 1
ATOM 1756 C CA . ARG A 1 211 ? 9.727 -5.618 -0.830 1.00 91.44 211 ARG A CA 1
ATOM 1757 C C . ARG A 1 211 ? 11.078 -5.894 -1.484 1.00 91.44 211 ARG A C 1
ATOM 1759 O O . ARG A 1 211 ? 11.322 -7.002 -1.949 1.00 91.44 211 ARG A O 1
ATOM 1766 N N . HIS A 1 212 ? 11.950 -4.885 -1.540 1.00 90.00 212 HIS A N 1
ATOM 1767 C CA . HIS A 1 212 ? 13.240 -4.985 -2.212 1.00 90.00 212 HIS A CA 1
ATOM 1768 C C . HIS A 1 212 ? 14.182 -5.863 -1.398 1.00 90.00 212 HIS A C 1
ATOM 1770 O O . HIS A 1 212 ? 14.769 -6.800 -1.937 1.00 90.00 212 HIS A O 1
ATOM 1776 N N . ALA A 1 213 ? 14.288 -5.598 -0.095 1.00 90.50 213 ALA A N 1
ATOM 1777 C CA . ALA A 1 213 ? 15.125 -6.402 0.783 1.00 90.50 213 ALA A CA 1
ATOM 1778 C C . ALA A 1 213 ? 14.602 -7.845 0.893 1.00 90.50 213 ALA A C 1
ATOM 1780 O O . ALA A 1 213 ? 15.396 -8.786 0.864 1.00 90.50 213 ALA A O 1
ATOM 1781 N N . PHE A 1 214 ? 13.278 -8.031 0.924 1.00 91.12 214 PHE A N 1
ATOM 1782 C CA . PHE A 1 214 ? 12.639 -9.346 0.864 1.00 91.12 214 PHE A CA 1
ATOM 1783 C C . PHE A 1 214 ? 12.984 -10.092 -0.434 1.00 91.12 214 PHE A C 1
ATOM 1785 O O . PHE A 1 214 ? 13.533 -11.191 -0.389 1.00 91.12 214 PHE A O 1
ATOM 1792 N N . ALA A 1 215 ? 12.724 -9.487 -1.599 1.00 88.00 215 ALA A N 1
ATOM 1793 C CA . ALA A 1 215 ? 12.879 -10.145 -2.899 1.00 88.00 215 ALA A CA 1
ATOM 1794 C C . ALA A 1 215 ? 14.332 -10.543 -3.207 1.00 88.00 215 ALA A C 1
ATOM 1796 O O . ALA A 1 215 ? 14.575 -11.487 -3.959 1.00 88.00 215 ALA A O 1
ATOM 1797 N N . HIS A 1 216 ? 15.300 -9.841 -2.618 1.00 89.12 216 HIS A N 1
ATOM 1798 C CA . HIS A 1 216 ? 16.721 -10.152 -2.741 1.00 89.12 216 HIS A CA 1
ATOM 1799 C C . HIS A 1 216 ? 17.267 -11.035 -1.601 1.00 89.12 216 HIS A C 1
ATOM 1801 O O . HIS A 1 216 ? 18.470 -11.288 -1.563 1.00 89.12 216 HIS A O 1
ATOM 1807 N N . GLY A 1 217 ? 16.413 -11.524 -0.691 1.00 88.44 217 GLY A N 1
ATOM 1808 C CA . GLY A 1 217 ? 16.791 -12.433 0.398 1.00 88.44 217 GLY A CA 1
ATOM 1809 C C . GLY A 1 217 ? 17.627 -11.786 1.508 1.00 88.44 217 GLY A C 1
ATOM 1810 O O . GLY A 1 217 ? 18.327 -12.483 2.244 1.00 88.44 217 GLY A O 1
ATOM 1811 N N . TYR A 1 218 ? 17.592 -10.456 1.613 1.00 89.38 218 TYR A N 1
ATOM 1812 C CA . TYR A 1 218 ? 18.311 -9.705 2.644 1.00 89.38 218 TYR A CA 1
ATOM 1813 C C . TYR A 1 218 ? 17.596 -9.736 3.997 1.00 89.38 218 TYR A C 1
ATOM 1815 O O . TYR A 1 218 ? 18.262 -9.733 5.032 1.00 89.38 218 TYR A O 1
ATOM 1823 N N . LEU A 1 219 ? 16.264 -9.818 3.994 1.00 89.56 219 LEU A N 1
ATOM 1824 C CA . LEU A 1 219 ? 15.458 -10.015 5.197 1.00 89.56 219 LEU A CA 1
ATOM 1825 C C . LEU A 1 219 ? 15.400 -11.506 5.554 1.00 89.56 219 LEU A C 1
ATOM 1827 O O . LEU A 1 219 ? 14.909 -12.312 4.765 1.00 89.56 219 LEU A O 1
ATOM 1831 N N . LYS A 1 220 ? 15.894 -11.877 6.741 1.00 89.56 220 LYS A N 1
ATOM 1832 C CA . LYS A 1 220 ? 15.918 -13.275 7.226 1.00 89.56 220 LYS A CA 1
ATOM 1833 C C . LYS A 1 220 ? 14.904 -13.546 8.331 1.00 89.56 220 LYS A C 1
ATOM 1835 O O . LYS A 1 220 ? 14.311 -14.620 8.366 1.00 89.56 220 LYS A O 1
ATOM 1840 N N . ASP A 1 221 ? 14.656 -12.549 9.172 1.00 91.00 221 ASP A N 1
ATOM 1841 C CA . ASP A 1 221 ? 13.816 -12.675 10.365 1.00 91.00 221 ASP A CA 1
ATOM 1842 C C . ASP A 1 221 ? 12.455 -11.980 10.183 1.00 91.00 221 ASP A C 1
ATOM 1844 O O . ASP A 1 221 ? 11.790 -11.606 11.142 1.00 91.00 221 ASP A O 1
ATOM 1848 N N . PHE A 1 222 ? 12.006 -11.830 8.929 1.00 94.25 222 PHE A N 1
ATOM 1849 C CA . PHE A 1 222 ? 10.762 -11.124 8.606 1.00 94.25 222 PHE A CA 1
ATOM 1850 C C . PHE A 1 222 ? 9.497 -11.864 9.058 1.00 94.25 222 PHE A C 1
ATOM 1852 O O . PHE A 1 222 ? 8.440 -11.244 9.147 1.00 94.25 222 PHE A O 1
ATOM 1859 N N . GLY A 1 223 ? 9.579 -13.173 9.318 1.00 96.31 223 GLY A N 1
ATOM 1860 C CA . GLY A 1 223 ? 8.452 -14.056 9.620 1.00 96.31 223 GLY A CA 1
ATOM 1861 C C . GLY A 1 223 ? 7.873 -13.892 11.023 1.00 96.31 223 GLY A C 1
ATOM 1862 O O . GLY A 1 223 ? 7.871 -14.848 11.795 1.00 96.31 223 GLY A O 1
ATOM 1863 N N . THR A 1 224 ? 7.355 -12.708 11.344 1.00 96.44 224 THR A N 1
ATOM 1864 C CA . THR A 1 224 ? 6.718 -12.398 12.631 1.00 96.44 224 THR A CA 1
ATOM 1865 C C . THR A 1 224 ? 5.220 -12.137 12.471 1.00 96.44 224 THR A C 1
ATOM 1867 O O . THR A 1 224 ? 4.754 -11.733 11.401 1.00 96.44 224 THR A O 1
ATOM 1870 N N . GLU A 1 225 ? 4.461 -12.331 13.554 1.00 96.06 225 GLU A N 1
ATOM 1871 C CA . GLU A 1 225 ? 3.027 -12.006 13.614 1.00 96.06 225 GLU A CA 1
ATOM 1872 C C . GLU A 1 225 ? 2.781 -10.541 13.255 1.00 96.06 225 GLU A C 1
ATOM 1874 O O . GLU A 1 225 ? 1.959 -10.233 12.397 1.00 96.06 225 GLU A O 1
ATOM 1879 N N . GLN A 1 226 ? 3.587 -9.654 13.842 1.00 95.44 226 GLN A N 1
ATOM 1880 C CA . GLN A 1 226 ? 3.533 -8.211 13.636 1.00 95.44 226 GLN A CA 1
ATOM 1881 C C . GLN A 1 226 ? 3.714 -7.842 12.164 1.00 95.44 226 GLN A C 1
ATOM 1883 O O . GLN A 1 226 ? 2.907 -7.102 11.612 1.00 95.44 226 GLN A O 1
ATOM 1888 N N . ASN A 1 227 ? 4.741 -8.376 11.497 1.00 96.56 227 ASN A N 1
ATOM 1889 C CA . ASN A 1 227 ? 4.983 -8.077 10.086 1.00 96.56 227 ASN A CA 1
ATOM 1890 C C . ASN A 1 227 ? 3.871 -8.631 9.194 1.00 96.56 227 ASN A C 1
ATOM 1892 O O . ASN A 1 227 ? 3.438 -7.959 8.258 1.00 96.56 227 ASN A O 1
ATOM 1896 N N . SER A 1 228 ? 3.371 -9.831 9.497 1.00 97.50 228 SER A N 1
ATOM 1897 C CA . SER A 1 228 ? 2.247 -10.395 8.757 1.00 97.50 228 SER A CA 1
ATOM 1898 C C . SER A 1 228 ? 0.979 -9.561 8.936 1.00 97.50 228 SER A C 1
ATOM 1900 O O . SER A 1 228 ? 0.273 -9.349 7.953 1.00 97.50 228 SER A O 1
ATOM 1902 N N . LEU A 1 229 ? 0.699 -9.079 10.149 1.00 96.88 229 LEU A N 1
ATOM 1903 C CA . LEU A 1 229 ? -0.459 -8.237 10.433 1.00 96.88 229 LEU A CA 1
ATOM 1904 C C . LEU A 1 229 ? -0.334 -6.875 9.742 1.00 96.88 229 LEU A C 1
ATOM 1906 O O . LEU A 1 229 ? -1.265 -6.456 9.064 1.00 96.88 229 LEU A O 1
ATOM 1910 N N . LYS A 1 230 ? 0.836 -6.225 9.802 1.00 96.88 230 LYS A N 1
ATOM 1911 C CA . LYS A 1 230 ? 1.111 -4.967 9.078 1.00 96.88 230 LYS A CA 1
ATOM 1912 C C . LYS A 1 230 ? 0.789 -5.078 7.589 1.00 96.88 230 LYS A C 1
ATOM 1914 O O . LYS A 1 230 ? 0.137 -4.197 7.032 1.00 96.88 230 LYS A O 1
ATOM 1919 N N . LEU A 1 231 ? 1.215 -6.169 6.948 1.00 97.50 231 LEU A N 1
ATOM 1920 C CA . LEU A 1 231 ? 0.927 -6.402 5.534 1.00 97.50 231 LEU A CA 1
ATOM 1921 C C . LEU A 1 231 ? -0.551 -6.701 5.275 1.00 97.50 231 LEU A C 1
ATOM 1923 O O . LEU A 1 231 ? -1.086 -6.201 4.292 1.00 97.50 231 LEU A O 1
ATOM 1927 N N . LEU A 1 232 ? -1.219 -7.471 6.135 1.00 97.38 232 LEU A N 1
ATOM 1928 C CA . LEU A 1 232 ? -2.655 -7.735 6.006 1.00 97.38 232 LEU A CA 1
ATOM 1929 C C . LEU A 1 232 ? -3.478 -6.446 6.090 1.00 97.38 232 LEU A C 1
ATOM 1931 O O . LEU A 1 232 ? -4.311 -6.203 5.220 1.00 97.38 232 LEU A O 1
ATOM 1935 N N . LEU A 1 233 ? -3.194 -5.597 7.081 1.00 95.94 233 LEU A N 1
ATOM 1936 C CA . LEU A 1 233 ? -3.876 -4.316 7.270 1.00 95.94 233 LEU A CA 1
ATOM 1937 C C . LEU A 1 233 ? -3.657 -3.379 6.082 1.00 95.94 233 LEU A C 1
ATOM 1939 O O . LEU A 1 233 ? -4.616 -2.835 5.536 1.00 95.94 233 LEU A O 1
ATOM 1943 N N . LEU A 1 234 ? -2.407 -3.237 5.629 1.00 96.25 234 LEU A N 1
ATOM 1944 C CA . LEU A 1 234 ? -2.104 -2.392 4.477 1.00 96.25 234 LEU A CA 1
ATOM 1945 C C . LEU A 1 234 ? -2.735 -2.942 3.190 1.00 96.25 234 LEU A C 1
ATOM 1947 O O . LEU A 1 234 ? -3.249 -2.168 2.387 1.00 96.25 234 LEU A O 1
ATOM 1951 N N . PHE A 1 235 ? -2.712 -4.261 2.975 1.00 96.94 235 PHE A N 1
ATOM 1952 C CA . PHE A 1 235 ? -3.315 -4.873 1.790 1.00 96.94 235 PHE A CA 1
ATOM 1953 C C . PHE A 1 235 ? -4.829 -4.669 1.775 1.00 96.94 235 PHE A C 1
ATOM 1955 O O . PHE A 1 235 ? -5.369 -4.271 0.744 1.00 96.94 235 PHE A O 1
ATOM 1962 N N . ASN A 1 236 ? -5.489 -4.874 2.920 1.00 95.25 236 ASN A N 1
ATOM 1963 C CA . ASN A 1 236 ? -6.913 -4.610 3.075 1.00 95.25 236 ASN A CA 1
ATOM 1964 C C . ASN A 1 236 ? -7.244 -3.158 2.702 1.00 95.25 236 ASN A C 1
ATOM 1966 O O . ASN A 1 236 ? -8.100 -2.924 1.857 1.00 95.25 236 ASN A O 1
ATOM 1970 N N . GLN A 1 237 ? -6.488 -2.194 3.240 1.00 91.75 237 GLN A N 1
ATOM 1971 C CA . GLN A 1 237 ? -6.670 -0.772 2.938 1.00 91.75 237 GLN A CA 1
ATOM 1972 C C . GLN A 1 237 ? -6.528 -0.465 1.437 1.00 91.75 237 GLN A C 1
ATOM 1974 O O . GLN A 1 237 ? -7.359 0.239 0.868 1.00 91.75 237 GLN A O 1
ATOM 1979 N N . ILE A 1 238 ? -5.496 -1.008 0.780 1.00 93.50 238 ILE A N 1
ATOM 1980 C CA . ILE A 1 238 ? -5.262 -0.804 -0.658 1.00 93.50 238 ILE A CA 1
ATOM 1981 C C . ILE A 1 238 ? -6.402 -1.388 -1.495 1.00 93.50 238 ILE A C 1
ATOM 1983 O O . ILE A 1 238 ? -6.861 -0.743 -2.434 1.00 93.50 238 ILE A O 1
ATOM 1987 N N . VAL A 1 239 ? -6.868 -2.594 -1.169 1.00 94.69 239 VAL A N 1
ATOM 1988 C CA . VAL A 1 239 ? -7.987 -3.233 -1.871 1.00 94.69 239 VAL A CA 1
ATOM 1989 C C . VAL A 1 239 ? -9.275 -2.430 -1.707 1.00 94.69 239 VAL A C 1
ATOM 1991 O O . VAL A 1 239 ? -9.976 -2.223 -2.698 1.00 94.69 239 VAL A O 1
ATOM 1994 N N . THR A 1 240 ? -9.565 -1.948 -0.498 1.00 90.62 240 THR A N 1
ATOM 1995 C CA . THR A 1 240 ? -10.730 -1.095 -0.240 1.00 90.62 240 THR A CA 1
ATOM 1996 C C . THR A 1 240 ? -10.663 0.174 -1.080 1.00 90.62 240 THR A C 1
ATOM 1998 O O . THR A 1 240 ? -11.607 0.457 -1.811 1.00 90.62 240 THR A O 1
ATOM 2001 N N . PHE A 1 241 ? -9.521 0.866 -1.105 1.00 90.00 241 PHE A N 1
ATOM 2002 C CA . PHE A 1 241 ? -9.351 2.043 -1.961 1.00 90.00 241 PHE A CA 1
ATOM 2003 C C . PHE A 1 241 ? -9.529 1.732 -3.447 1.00 90.00 241 PHE A C 1
ATOM 2005 O O . PHE A 1 241 ? -10.155 2.507 -4.160 1.00 90.00 241 PHE A O 1
ATOM 2012 N N . LEU A 1 242 ? -9.021 0.593 -3.932 1.00 93.19 242 LEU A N 1
ATOM 2013 C CA . LEU A 1 242 ? -9.227 0.194 -5.327 1.00 93.19 242 LEU A CA 1
ATOM 2014 C C . LEU A 1 242 ? -10.717 -0.011 -5.621 1.00 93.19 242 LEU A C 1
ATOM 2016 O O . LEU A 1 242 ? -11.182 0.358 -6.692 1.00 93.19 242 LEU A O 1
ATOM 2020 N N . SER A 1 243 ? -11.474 -0.567 -4.673 1.00 91.75 243 SER A N 1
ATOM 2021 C CA . SER A 1 243 ? -12.915 -0.784 -4.835 1.00 91.75 243 SER A CA 1
ATOM 2022 C C . SER A 1 243 ? -13.744 0.506 -4.872 1.00 91.75 243 SER A C 1
ATOM 2024 O O . SER A 1 243 ? -14.863 0.483 -5.381 1.00 91.75 243 SER A O 1
ATOM 2026 N N . GLU A 1 244 ? -13.194 1.608 -4.359 1.00 88.88 244 GLU A N 1
ATOM 2027 C CA . GLU A 1 244 ? -13.846 2.920 -4.284 1.00 88.88 244 GLU A CA 1
ATOM 2028 C C . GLU A 1 244 ? -13.533 3.828 -5.483 1.00 88.88 244 GLU A C 1
ATOM 2030 O O . GLU A 1 244 ? -14.202 4.846 -5.652 1.00 88.88 244 GLU A O 1
ATOM 2035 N N . LEU A 1 245 ? -12.549 3.474 -6.321 1.00 89.25 245 LEU A N 1
ATOM 2036 C CA . LEU A 1 245 ? -12.189 4.268 -7.498 1.00 89.25 245 LEU A CA 1
ATOM 2037 C C . LEU A 1 245 ? -13.291 4.263 -8.557 1.00 89.25 245 LEU A C 1
ATOM 2039 O O . LEU A 1 245 ? -13.839 3.211 -8.902 1.00 89.25 245 LEU A O 1
ATOM 2043 N N . ASP A 1 246 ? -13.535 5.432 -9.146 1.00 89.44 246 ASP A N 1
ATOM 2044 C CA . ASP A 1 246 ? -14.448 5.567 -10.276 1.00 89.44 246 ASP A CA 1
ATOM 2045 C C . ASP A 1 246 ? -13.758 5.376 -11.645 1.00 89.44 246 ASP A C 1
ATOM 2047 O O . ASP A 1 246 ? -12.529 5.343 -11.782 1.00 89.44 246 ASP A O 1
ATOM 2051 N N . ASP A 1 247 ? -14.571 5.236 -12.696 1.00 91.81 247 ASP A N 1
ATOM 2052 C CA . ASP A 1 247 ? -14.083 5.017 -14.061 1.00 91.81 247 ASP A CA 1
ATOM 2053 C C . ASP A 1 247 ? -13.234 6.191 -14.594 1.00 91.81 247 ASP A C 1
ATOM 2055 O O . ASP A 1 247 ? -12.303 5.974 -15.378 1.00 91.81 247 ASP A O 1
ATOM 2059 N N . GLU A 1 248 ? -13.519 7.434 -14.186 1.00 91.31 248 GLU A N 1
ATOM 2060 C CA . GLU A 1 248 ? -12.770 8.619 -14.627 1.00 91.31 248 GLU A CA 1
ATOM 2061 C C . GLU A 1 248 ? -11.349 8.597 -14.053 1.00 91.31 248 GLU A C 1
ATOM 2063 O O . GLU A 1 248 ? -10.363 8.824 -14.766 1.00 91.31 248 GLU A O 1
ATOM 2068 N N . GLU A 1 249 ? -11.228 8.259 -12.775 1.00 90.19 249 GLU A N 1
ATOM 2069 C CA . GLU A 1 249 ? -9.970 8.135 -12.049 1.00 90.19 249 GLU A CA 1
ATOM 2070 C C . GLU A 1 249 ? -9.118 6.991 -12.600 1.00 90.19 249 GLU A C 1
ATOM 2072 O O . GLU A 1 249 ? -7.909 7.151 -12.829 1.00 90.19 249 GLU A O 1
ATOM 2077 N N . ILE A 1 250 ? -9.763 5.865 -12.913 1.00 93.44 250 ILE A N 1
ATOM 2078 C CA . ILE A 1 250 ? -9.132 4.715 -13.561 1.00 93.44 250 ILE A CA 1
ATOM 2079 C C . ILE A 1 250 ? -8.546 5.108 -14.922 1.00 93.44 250 ILE A C 1
ATOM 2081 O O . ILE A 1 250 ? -7.370 4.835 -15.205 1.00 93.44 250 ILE A O 1
ATOM 2085 N N . GLU A 1 251 ? -9.329 5.769 -15.775 1.00 94.75 251 GLU A N 1
ATOM 2086 C CA . GLU A 1 251 ? -8.880 6.170 -17.111 1.00 94.75 251 GLU A CA 1
ATOM 2087 C C . GLU A 1 251 ? -7.812 7.268 -17.074 1.00 94.75 251 GLU A C 1
ATOM 2089 O O . GLU A 1 251 ? -6.861 7.257 -17.871 1.00 94.75 251 GLU A O 1
ATOM 2094 N N . LYS A 1 252 ? -7.886 8.179 -16.101 1.00 93.81 252 LYS A N 1
ATOM 2095 C CA . LYS A 1 252 ? -6.843 9.176 -15.859 1.00 93.81 252 LYS A CA 1
ATOM 2096 C C . LYS A 1 252 ? -5.515 8.514 -15.497 1.00 93.81 252 LYS A C 1
ATOM 2098 O O . LYS A 1 252 ? -4.486 8.849 -16.092 1.00 93.81 252 LYS A O 1
ATOM 2103 N N . ALA A 1 253 ? -5.521 7.543 -14.584 1.00 94.25 253 ALA A N 1
ATOM 2104 C CA . ALA A 1 253 ? -4.317 6.816 -14.191 1.00 94.25 253 ALA A CA 1
ATOM 2105 C C . ALA A 1 253 ? -3.685 6.068 -15.375 1.00 94.25 253 ALA A C 1
ATOM 2107 O O . ALA A 1 253 ? -2.479 6.181 -15.627 1.00 94.25 253 ALA A O 1
ATOM 2108 N N . LYS A 1 254 ? -4.504 5.367 -16.170 1.00 95.75 254 LYS A N 1
ATOM 2109 C CA . LYS A 1 254 ? -4.056 4.694 -17.401 1.00 95.75 254 LYS A CA 1
ATOM 2110 C C . LYS A 1 254 ? -3.469 5.677 -18.414 1.00 95.75 254 LYS A C 1
ATOM 2112 O O . LYS A 1 254 ? -2.436 5.386 -19.022 1.00 95.75 254 LYS A O 1
ATOM 2117 N N . THR A 1 255 ? -4.079 6.851 -18.572 1.00 95.81 255 THR A N 1
ATOM 2118 C CA . THR A 1 255 ? -3.592 7.900 -19.479 1.00 95.81 255 THR A CA 1
ATOM 2119 C C . THR A 1 255 ? -2.223 8.422 -19.050 1.00 95.81 255 THR A C 1
ATOM 2121 O O . THR A 1 255 ? -1.329 8.540 -19.889 1.00 95.81 255 THR A O 1
ATOM 2124 N N . LEU A 1 256 ? -2.015 8.672 -17.755 1.00 95.69 256 LEU A N 1
ATOM 2125 C CA . LEU A 1 256 ? -0.715 9.100 -17.227 1.00 95.69 256 LEU A CA 1
ATOM 2126 C C . LEU A 1 256 ? 0.379 8.057 -17.492 1.00 95.69 256 LEU A C 1
ATOM 2128 O O . LEU A 1 256 ? 1.463 8.407 -17.961 1.00 95.69 256 LEU A O 1
ATOM 2132 N N . VAL A 1 257 ? 0.080 6.771 -17.280 1.00 96.44 257 VAL A N 1
ATOM 2133 C CA . VAL A 1 257 ? 1.004 5.674 -17.610 1.00 96.44 257 VAL A CA 1
ATOM 2134 C C . VAL A 1 257 ? 1.300 5.615 -19.111 1.00 96.44 257 VAL A C 1
ATOM 2136 O O . VAL A 1 257 ? 2.461 5.447 -19.502 1.00 96.44 257 VAL A O 1
ATOM 2139 N N . ARG A 1 258 ? 0.287 5.799 -19.970 1.00 95.62 258 ARG A N 1
ATOM 2140 C CA . ARG A 1 258 ? 0.475 5.844 -21.428 1.00 95.62 258 ARG A CA 1
ATOM 2141 C C . ARG A 1 258 ? 1.425 6.971 -21.828 1.00 95.62 258 ARG A C 1
ATOM 2143 O O . ARG A 1 258 ? 2.392 6.701 -22.542 1.00 95.62 258 ARG A O 1
ATOM 2150 N N . LEU A 1 259 ? 1.192 8.187 -21.334 1.00 95.44 259 LEU A N 1
ATOM 2151 C CA . LEU A 1 259 ? 2.018 9.364 -21.625 1.00 95.44 259 LEU A CA 1
ATOM 2152 C C . LEU A 1 259 ? 3.471 9.172 -21.167 1.00 95.44 259 LEU A C 1
ATOM 2154 O O . LEU A 1 259 ? 4.400 9.479 -21.915 1.00 95.44 259 LEU A O 1
ATOM 2158 N N . ASP A 1 260 ? 3.687 8.605 -19.978 1.00 94.62 260 ASP A N 1
ATOM 2159 C CA . ASP A 1 260 ? 5.036 8.283 -19.496 1.00 94.62 260 ASP A CA 1
ATOM 2160 C C . ASP A 1 260 ? 5.725 7.237 -20.393 1.00 94.62 260 ASP A C 1
ATOM 2162 O O . ASP A 1 260 ? 6.903 7.359 -20.738 1.00 94.62 260 ASP A O 1
ATOM 2166 N N . SER A 1 261 ? 4.976 6.229 -20.856 1.00 93.69 261 SER A N 1
ATOM 2167 C CA . SER A 1 261 ? 5.486 5.222 -21.795 1.00 93.69 261 SER A CA 1
ATOM 2168 C C . SER A 1 261 ? 5.898 5.805 -23.154 1.00 93.69 261 SER A C 1
ATOM 2170 O O . SER A 1 261 ? 6.884 5.349 -23.743 1.00 93.69 261 SER A O 1
ATOM 2172 N N . GLU A 1 262 ? 5.157 6.796 -23.654 1.00 93.94 262 GLU A N 1
ATOM 2173 C CA . GLU A 1 262 ? 5.412 7.480 -24.925 1.00 93.94 262 GLU A CA 1
ATOM 2174 C C . GLU A 1 262 ? 6.637 8.386 -24.810 1.00 93.94 262 GLU A C 1
ATOM 2176 O O . GLU A 1 262 ? 7.577 8.243 -25.593 1.00 93.94 262 GLU A O 1
ATOM 2181 N N . LYS A 1 263 ? 6.698 9.207 -23.755 1.00 93.06 263 LYS A N 1
ATOM 2182 C CA . LYS A 1 263 ? 7.840 10.083 -23.458 1.00 93.06 263 LYS A CA 1
ATOM 2183 C C . LYS A 1 263 ? 9.162 9.316 -23.417 1.00 93.06 263 LYS A C 1
ATOM 2185 O O . LYS A 1 263 ? 10.159 9.741 -23.999 1.00 93.06 263 LYS A O 1
ATOM 2190 N N . GLU A 1 264 ? 9.176 8.159 -22.764 1.00 90.06 264 GLU A N 1
ATOM 2191 C CA . GLU A 1 264 ? 10.369 7.313 -22.683 1.00 90.06 264 GLU A CA 1
ATOM 2192 C C . GLU A 1 264 ? 10.748 6.682 -24.028 1.00 90.06 264 GLU A C 1
ATOM 2194 O O . GLU A 1 264 ? 11.930 6.520 -24.343 1.00 90.06 264 GLU A O 1
ATOM 2199 N N . ARG A 1 265 ? 9.757 6.320 -24.848 1.00 90.44 265 ARG A N 1
ATOM 2200 C CA . ARG A 1 265 ? 9.996 5.795 -26.198 1.00 90.44 265 ARG A CA 1
ATOM 2201 C C . ARG A 1 265 ? 10.631 6.857 -27.088 1.00 90.44 265 ARG A C 1
ATOM 2203 O O . ARG A 1 265 ? 11.600 6.555 -27.787 1.00 90.44 265 ARG A O 1
ATOM 2210 N N . ASP A 1 266 ? 10.128 8.082 -27.015 1.00 94.06 266 ASP A N 1
ATOM 2211 C CA . ASP A 1 266 ? 10.651 9.219 -27.767 1.00 94.06 266 ASP A CA 1
ATOM 2212 C C . ASP A 1 266 ? 12.066 9.579 -27.316 1.00 94.06 266 ASP A C 1
ATOM 2214 O O . ASP A 1 266 ? 12.953 9.752 -28.155 1.00 94.06 266 ASP A O 1
ATOM 2218 N N . LYS A 1 267 ? 12.320 9.570 -26.002 1.00 93.69 267 LYS A N 1
ATOM 2219 C CA . LYS A 1 267 ? 13.662 9.762 -25.440 1.00 93.69 267 LYS A CA 1
ATOM 2220 C C . LYS A 1 267 ? 14.652 8.716 -25.955 1.00 93.69 267 LYS A C 1
ATOM 2222 O O . LYS A 1 267 ? 15.704 9.076 -26.478 1.00 93.69 267 LYS A O 1
ATOM 2227 N N . LYS A 1 268 ? 14.299 7.427 -25.904 1.00 92.62 268 LYS A N 1
ATOM 2228 C CA . LYS A 1 268 ? 15.153 6.344 -26.429 1.00 92.62 268 LYS A CA 1
ATOM 2229 C C . LYS A 1 268 ? 15.408 6.472 -27.927 1.00 92.62 268 LYS A C 1
ATOM 2231 O O . LYS A 1 268 ? 16.513 6.197 -28.394 1.00 92.62 268 LYS A O 1
ATOM 2236 N N . LYS A 1 269 ? 14.398 6.889 -28.695 1.00 94.19 269 LYS A N 1
ATOM 2237 C CA . LYS A 1 269 ? 14.540 7.133 -30.134 1.00 94.19 269 LYS A CA 1
ATOM 2238 C C . LYS A 1 269 ? 15.504 8.292 -30.403 1.00 94.19 269 LYS A C 1
ATOM 2240 O O . LYS A 1 269 ? 16.369 8.159 -31.266 1.00 94.19 269 LYS A O 1
ATOM 2245 N N . ALA A 1 270 ? 15.400 9.384 -29.648 1.00 93.69 270 ALA A N 1
ATOM 2246 C CA . ALA A 1 270 ? 16.305 10.526 -29.748 1.00 93.69 270 ALA A CA 1
ATOM 2247 C C . ALA A 1 270 ? 17.753 10.150 -29.382 1.00 93.69 270 ALA A C 1
ATOM 2249 O O . ALA A 1 270 ? 18.675 10.467 -30.134 1.00 93.69 270 ALA A O 1
ATOM 2250 N N . GLU A 1 271 ? 17.955 9.407 -28.290 1.00 93.94 271 GLU A N 1
ATOM 2251 C CA . GLU A 1 271 ? 19.272 8.902 -27.871 1.00 93.94 271 GLU A CA 1
ATOM 2252 C C . GLU A 1 271 ? 19.897 7.978 -28.926 1.00 93.94 271 GLU A C 1
ATOM 2254 O O . GLU A 1 271 ? 21.089 8.077 -29.222 1.00 93.94 271 GLU A O 1
ATOM 2259 N N . LEU A 1 272 ? 19.100 7.103 -29.547 1.00 94.56 272 LEU A N 1
ATOM 2260 C CA . LEU A 1 272 ? 19.570 6.226 -30.619 1.00 94.56 272 LEU A CA 1
ATOM 2261 C C . LEU A 1 272 ? 20.028 7.020 -31.850 1.00 94.56 272 LEU A C 1
ATOM 2263 O O . LEU A 1 272 ? 21.085 6.728 -32.410 1.00 94.56 272 LEU A O 1
ATOM 2267 N N . ILE A 1 273 ? 19.257 8.031 -32.260 1.00 94.69 273 ILE A N 1
ATOM 2268 C CA . ILE A 1 273 ? 19.613 8.909 -33.384 1.00 94.69 273 ILE A CA 1
ATOM 2269 C C . ILE A 1 273 ? 20.907 9.671 -33.071 1.00 94.69 273 ILE A C 1
ATOM 2271 O O . ILE A 1 273 ? 21.824 9.680 -33.892 1.00 94.69 273 ILE A O 1
ATOM 2275 N N . ALA A 1 274 ? 21.023 10.242 -31.869 1.00 94.06 274 ALA A N 1
ATOM 2276 C CA . ALA A 1 274 ? 22.222 10.954 -31.433 1.00 94.06 274 ALA A CA 1
ATOM 2277 C C . ALA A 1 274 ? 23.466 10.048 -31.440 1.00 94.06 274 ALA A C 1
ATOM 2279 O O . ALA A 1 274 ? 24.504 10.421 -31.987 1.00 94.06 274 ALA A O 1
ATOM 2280 N N . ASN A 1 275 ? 23.346 8.825 -30.913 1.00 94.12 275 ASN A N 1
ATOM 2281 C CA . ASN A 1 275 ? 24.434 7.846 -30.900 1.00 94.12 275 ASN A CA 1
ATOM 2282 C C . ASN A 1 275 ? 24.857 7.412 -32.311 1.00 94.12 275 ASN A C 1
ATOM 2284 O O . ASN A 1 275 ? 26.048 7.227 -32.567 1.00 94.12 275 ASN A O 1
ATOM 2288 N N . ASN A 1 276 ? 23.908 7.255 -33.236 1.00 95.00 276 ASN A N 1
ATOM 2289 C CA . ASN A 1 276 ? 24.216 6.918 -34.626 1.00 95.00 276 ASN A CA 1
ATOM 2290 C C . ASN A 1 276 ? 24.956 8.061 -35.334 1.00 95.00 276 ASN A C 1
ATOM 2292 O O . ASN A 1 276 ? 25.964 7.807 -35.995 1.00 95.00 276 ASN A O 1
ATOM 2296 N N . ASN A 1 277 ? 24.524 9.307 -35.125 1.00 94.38 277 ASN A N 1
ATOM 2297 C CA . ASN A 1 277 ? 25.201 10.487 -35.666 1.00 94.38 277 ASN A CA 1
ATOM 2298 C C . ASN A 1 277 ? 26.632 10.612 -35.121 1.00 94.38 277 ASN A C 1
ATOM 2300 O O . ASN A 1 277 ? 27.568 10.824 -35.890 1.00 94.38 277 ASN A O 1
ATOM 2304 N N . LEU A 1 278 ? 26.830 10.407 -33.814 1.00 94.50 278 LEU A N 1
ATOM 2305 C CA . LEU A 1 278 ? 28.156 10.450 -33.191 1.00 94.50 278 LEU A CA 1
ATOM 2306 C C . LEU A 1 278 ? 29.085 9.358 -33.746 1.00 94.50 278 LEU A C 1
ATOM 2308 O O . LEU A 1 278 ? 30.246 9.624 -34.054 1.00 94.50 278 LEU A O 1
ATOM 2312 N N . LYS A 1 279 ? 28.572 8.135 -33.943 1.00 94.69 279 LYS A N 1
ATOM 2313 C CA . LYS A 1 279 ? 29.325 7.043 -34.584 1.00 94.69 279 LYS A CA 1
ATOM 2314 C C . LYS A 1 279 ? 29.723 7.378 -36.020 1.00 94.69 279 LYS A C 1
ATOM 2316 O O . LYS A 1 279 ? 30.817 7.009 -36.438 1.00 94.69 279 LYS A O 1
ATOM 2321 N N . GLN A 1 280 ? 28.856 8.047 -36.777 1.00 94.75 280 GLN A N 1
ATOM 2322 C CA . GLN A 1 280 ? 29.178 8.475 -38.136 1.00 94.75 280 GLN A CA 1
ATOM 2323 C C . GLN A 1 280 ? 30.276 9.547 -38.138 1.00 94.75 280 GLN A C 1
ATOM 2325 O O . GLN A 1 280 ? 31.263 9.394 -38.853 1.00 94.75 280 GLN A O 1
ATOM 2330 N N . GLN A 1 281 ? 30.166 10.558 -37.274 1.00 93.50 281 GLN A N 1
ATOM 2331 C CA . GLN A 1 281 ? 31.188 11.600 -37.130 1.00 93.50 281 GLN A CA 1
ATOM 2332 C C . GLN A 1 281 ? 32.547 11.035 -36.698 1.00 93.50 281 GLN A C 1
ATOM 2334 O O . GLN A 1 281 ? 33.583 11.473 -37.193 1.00 93.50 281 GLN A O 1
ATOM 2339 N N . LEU A 1 282 ? 32.565 10.048 -35.795 1.00 94.38 282 LEU A N 1
ATOM 2340 C CA . LEU A 1 282 ? 33.798 9.365 -35.396 1.00 94.38 282 LEU A CA 1
ATOM 2341 C C . LEU A 1 282 ? 34.451 8.645 -36.580 1.00 94.38 282 LEU A C 1
ATOM 2343 O O . LEU A 1 282 ? 35.645 8.819 -36.795 1.00 94.38 282 LEU A O 1
ATOM 2347 N N . LYS A 1 283 ? 33.672 7.923 -37.397 1.00 95.44 283 LYS A N 1
ATOM 2348 C CA . LYS A 1 283 ? 34.187 7.269 -38.613 1.00 95.44 283 LYS A CA 1
ATOM 2349 C C . LYS A 1 283 ? 34.748 8.267 -39.627 1.00 95.44 283 LYS A C 1
ATOM 2351 O O . LYS A 1 283 ? 35.754 7.984 -40.272 1.00 95.44 283 LYS A O 1
ATOM 2356 N N . GLU A 1 284 ? 34.102 9.419 -39.791 1.00 95.31 284 GLU A N 1
ATOM 2357 C CA . GLU A 1 284 ? 34.587 10.487 -40.674 1.00 95.31 284 GLU A CA 1
ATOM 2358 C C . GLU A 1 284 ? 35.913 11.063 -40.161 1.00 95.31 284 GLU A C 1
ATOM 2360 O O . GLU A 1 284 ? 36.879 11.135 -40.920 1.00 95.31 284 GLU A O 1
ATOM 2365 N N . LYS A 1 285 ? 36.009 11.353 -38.857 1.00 93.12 285 LYS A N 1
ATOM 2366 C CA . LYS A 1 285 ? 37.257 11.807 -38.227 1.00 93.12 285 LYS A CA 1
ATOM 2367 C C . LYS A 1 285 ? 38.377 10.773 -38.303 1.00 93.12 285 LYS A C 1
ATOM 2369 O O . LYS A 1 285 ? 39.520 11.149 -38.540 1.00 93.12 285 LYS A O 1
ATOM 2374 N N . GLU A 1 286 ? 38.077 9.489 -38.123 1.00 94.06 286 GLU A N 1
ATOM 2375 C CA . GLU A 1 286 ? 39.050 8.405 -38.306 1.00 94.06 286 GLU A CA 1
ATOM 2376 C C . GLU A 1 286 ? 39.568 8.380 -39.746 1.00 94.06 286 GLU A C 1
ATOM 2378 O O . GLU A 1 286 ? 40.777 8.353 -39.963 1.00 94.06 286 GLU A O 1
ATOM 2383 N N . LYS A 1 287 ? 38.671 8.478 -40.735 1.00 94.62 287 LYS A N 1
ATOM 2384 C CA . LYS A 1 287 ? 39.045 8.532 -42.153 1.00 94.62 287 LYS A CA 1
ATOM 2385 C C . LYS A 1 287 ? 39.923 9.743 -42.472 1.00 94.62 287 LYS A C 1
ATOM 2387 O O . LYS A 1 287 ? 40.889 9.608 -43.220 1.00 94.62 287 LYS A O 1
ATOM 2392 N N . ASP A 1 288 ? 39.602 10.913 -41.931 1.00 94.00 288 ASP A N 1
ATOM 2393 C CA . ASP A 1 288 ? 40.395 12.122 -42.156 1.00 94.00 288 ASP A CA 1
ATOM 2394 C C . ASP A 1 288 ? 41.743 12.077 -41.430 1.00 94.00 288 ASP A C 1
ATOM 2396 O O . ASP A 1 288 ? 42.746 12.516 -41.989 1.00 94.00 288 ASP A O 1
ATOM 2400 N N . ASN A 1 289 ? 41.810 11.464 -40.246 1.00 92.94 289 ASN A N 1
ATOM 2401 C CA . ASN A 1 289 ? 43.072 11.211 -39.556 1.00 92.94 289 ASN A CA 1
ATOM 2402 C C . ASN A 1 289 ? 43.975 10.257 -40.355 1.00 92.94 289 ASN A C 1
ATOM 2404 O O . ASN A 1 289 ? 45.166 10.514 -40.492 1.00 92.94 289 ASN A O 1
ATOM 2408 N N . GLU A 1 290 ? 43.422 9.188 -40.936 1.00 92.94 290 GLU A N 1
ATOM 2409 C CA . GLU A 1 290 ? 44.186 8.281 -41.805 1.00 92.94 290 GLU A CA 1
ATOM 2410 C C . GLU A 1 290 ? 44.695 8.985 -43.073 1.00 92.94 290 GLU A C 1
ATOM 2412 O O . GLU A 1 290 ? 45.850 8.802 -43.456 1.00 92.94 290 GLU A O 1
ATOM 2417 N N . LYS A 1 291 ? 43.892 9.869 -43.686 1.00 91.69 291 LYS A N 1
ATOM 2418 C CA . LYS A 1 291 ? 44.369 10.720 -44.792 1.00 91.69 291 LYS A CA 1
ATOM 2419 C C . LYS A 1 291 ? 45.486 11.665 -44.351 1.00 91.69 291 LYS A C 1
ATOM 2421 O O . LYS A 1 291 ? 46.457 11.828 -45.080 1.00 91.69 291 LYS A O 1
ATOM 2426 N N . PHE A 1 292 ? 45.351 12.294 -43.183 1.00 90.62 292 PHE A N 1
ATOM 2427 C CA . PHE A 1 292 ? 46.367 13.202 -42.656 1.00 90.62 292 PHE A CA 1
ATOM 2428 C C . PHE A 1 292 ? 47.679 12.466 -42.373 1.00 90.62 292 PHE A C 1
ATOM 2430 O O . PHE A 1 292 ? 48.737 12.960 -42.744 1.00 90.62 292 PHE A O 1
ATOM 2437 N N . LYS A 1 293 ? 47.620 11.257 -41.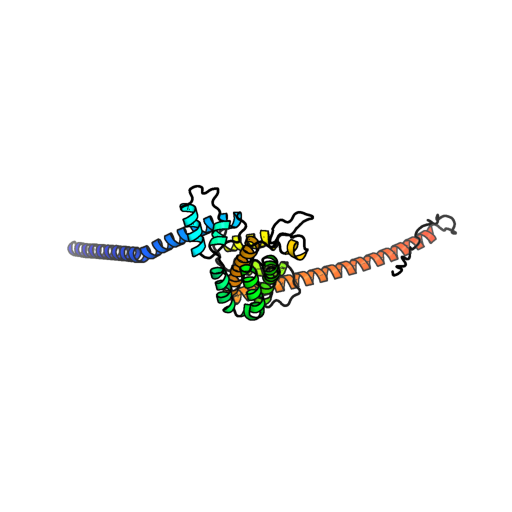797 1.00 86.69 293 LYS A N 1
ATOM 2438 C CA . LYS A 1 293 ? 48.795 10.387 -41.631 1.00 86.69 293 LYS A CA 1
ATOM 2439 C C . LYS A 1 293 ? 49.456 10.062 -42.969 1.00 86.69 293 LYS A C 1
ATOM 2441 O O . LYS A 1 293 ? 50.672 10.162 -43.064 1.00 86.69 293 LYS A O 1
ATOM 2446 N N . ALA A 1 294 ? 48.675 9.706 -43.991 1.00 86.88 294 ALA A N 1
ATOM 2447 C CA . ALA A 1 294 ? 49.206 9.417 -45.323 1.00 86.88 294 ALA A CA 1
ATOM 2448 C C . ALA A 1 294 ? 49.899 10.642 -45.950 1.00 86.88 294 ALA A C 1
ATOM 2450 O O . ALA A 1 294 ? 51.028 10.528 -46.415 1.00 86.88 294 ALA A O 1
ATOM 2451 N N . LEU A 1 295 ? 49.270 11.821 -45.885 1.00 87.50 295 LEU A N 1
ATOM 2452 C CA . LEU A 1 295 ? 49.863 13.080 -46.358 1.00 87.50 295 LEU A CA 1
ATOM 2453 C C . LEU A 1 295 ? 51.116 13.466 -45.568 1.00 87.50 295 LEU A C 1
ATOM 2455 O O . LEU A 1 295 ? 52.078 13.960 -46.142 1.00 87.50 295 LEU A O 1
ATOM 2459 N N . PHE A 1 296 ? 51.118 13.254 -44.251 1.00 81.31 296 PHE A N 1
ATOM 2460 C CA . PHE A 1 296 ? 52.285 13.508 -43.413 1.00 81.31 296 PHE A CA 1
ATOM 2461 C C . PHE A 1 296 ? 53.450 12.584 -43.787 1.00 81.31 296 PHE A C 1
ATOM 2463 O O . PHE A 1 296 ? 54.575 13.054 -43.907 1.00 81.31 296 PHE A O 1
ATOM 2470 N N . LEU A 1 297 ? 53.187 11.298 -44.041 1.00 77.88 297 LEU A N 1
ATOM 2471 C CA . LEU A 1 297 ? 54.199 10.358 -44.536 1.00 77.88 297 LEU A CA 1
ATOM 2472 C C . LEU A 1 297 ? 54.770 10.788 -45.899 1.00 77.88 297 LEU A C 1
ATOM 2474 O O . LEU A 1 297 ? 55.977 10.706 -46.102 1.00 77.88 297 LEU A O 1
ATOM 2478 N N . GLU A 1 298 ? 53.927 11.296 -46.802 1.00 80.94 298 GLU A N 1
ATOM 2479 C CA . GLU A 1 298 ? 54.354 11.834 -48.101 1.00 80.94 298 GLU A CA 1
ATOM 2480 C C . GLU A 1 298 ? 55.180 13.128 -47.956 1.00 80.94 298 GLU A C 1
ATOM 2482 O O . GLU A 1 298 ? 56.220 13.277 -48.592 1.00 80.94 298 GLU A O 1
ATOM 2487 N N . PHE A 1 299 ? 54.755 14.050 -47.084 1.00 77.06 299 PHE A N 1
ATOM 2488 C CA . PHE A 1 299 ? 55.392 15.356 -46.879 1.00 77.06 299 PHE A CA 1
ATOM 2489 C C . PHE A 1 299 ? 56.735 15.273 -46.151 1.00 77.06 299 PHE A C 1
ATOM 2491 O O . PHE A 1 299 ? 57.681 15.972 -46.509 1.00 77.06 299 PHE A O 1
ATOM 2498 N N . VAL A 1 300 ? 56.821 14.443 -45.111 1.00 73.75 300 VAL A N 1
ATOM 2499 C CA . VAL A 1 300 ? 58.053 14.278 -44.327 1.00 73.75 300 VAL A CA 1
ATOM 2500 C C . VAL A 1 300 ? 59.067 13.414 -45.082 1.00 73.75 300 VAL A C 1
ATOM 2502 O O . VAL A 1 300 ? 60.228 13.389 -44.688 1.00 73.75 300 VAL A O 1
ATOM 2505 N N . GLY A 1 301 ? 58.647 12.775 -46.187 1.00 62.03 301 GLY A N 1
ATOM 2506 C CA . GLY A 1 301 ? 59.504 12.059 -47.122 1.00 62.03 301 GLY A CA 1
ATOM 2507 C C . GLY A 1 301 ? 60.404 11.069 -46.400 1.00 62.03 301 GLY A C 1
ATOM 2508 O O . GLY A 1 301 ? 61.589 11.341 -46.240 1.00 62.03 301 GLY A O 1
ATOM 2509 N N . TYR A 1 302 ? 59.853 9.950 -45.926 1.00 51.34 302 TYR A N 1
ATOM 2510 C CA . TYR A 1 302 ? 60.659 8.970 -45.201 1.00 51.34 302 TYR A CA 1
ATOM 2511 C C . TYR A 1 302 ? 60.589 7.562 -45.793 1.00 51.34 302 TYR A C 1
ATOM 2513 O O . TYR A 1 302 ? 59.541 6.918 -45.799 1.00 51.34 302 TYR A O 1
ATOM 2521 N N . GLU A 1 303 ? 61.761 7.097 -46.234 1.00 53.25 303 GLU A N 1
ATOM 2522 C CA . GLU A 1 303 ? 62.167 5.694 -46.272 1.00 53.25 303 GLU A CA 1
ATOM 2523 C C . GLU A 1 303 ? 62.171 5.148 -44.831 1.00 53.25 303 GLU A C 1
ATOM 2525 O O . GLU A 1 303 ? 63.035 5.521 -44.051 1.00 53.25 303 GLU A O 1
ATOM 2530 N N . ASP A 1 304 ? 61.156 4.355 -44.471 1.00 45.91 304 ASP A N 1
ATOM 2531 C CA . ASP A 1 304 ? 60.986 3.345 -43.395 1.00 45.91 304 ASP A CA 1
ATOM 2532 C C . ASP A 1 304 ? 61.771 3.340 -42.045 1.00 45.91 304 ASP A C 1
ATOM 2534 O O . ASP A 1 304 ? 61.415 2.550 -41.171 1.00 45.91 304 ASP A O 1
ATOM 2538 N N . GLU A 1 305 ? 62.771 4.177 -41.760 1.00 49.69 305 GLU A N 1
ATOM 2539 C CA . GLU A 1 305 ? 63.714 3.916 -40.653 1.00 49.69 305 GLU A CA 1
ATOM 2540 C C . GLU A 1 305 ? 63.477 4.674 -39.328 1.00 49.69 305 GLU A C 1
ATOM 2542 O O . GLU A 1 305 ? 64.162 4.381 -38.349 1.00 49.69 305 GLU A O 1
ATOM 2547 N N . TRP A 1 306 ? 62.514 5.602 -39.214 1.00 50.22 306 TRP A N 1
ATOM 2548 C CA . TRP A 1 306 ? 62.409 6.469 -38.012 1.00 50.22 306 TRP A CA 1
ATOM 2549 C C . TRP A 1 306 ? 61.176 6.321 -37.115 1.00 50.22 306 TRP A C 1
ATOM 2551 O O . TRP A 1 306 ? 61.052 7.059 -36.134 1.00 50.22 306 TRP A O 1
ATOM 2561 N N . LEU A 1 307 ? 60.288 5.351 -37.346 1.00 44.69 307 LEU A N 1
ATOM 2562 C CA . LEU A 1 307 ? 59.283 5.018 -36.331 1.00 44.69 307 LEU A CA 1
ATOM 2563 C C . LEU A 1 307 ? 59.817 3.904 -35.424 1.00 44.69 307 LEU A C 1
ATOM 2565 O O . LEU A 1 307 ? 59.977 2.778 -35.896 1.00 44.69 307 LEU A O 1
ATOM 2569 N N . PRO A 1 308 ? 60.043 4.141 -34.114 1.00 43.25 308 PRO A N 1
ATOM 2570 C CA . PRO A 1 308 ? 60.200 3.032 -33.192 1.00 43.25 308 PRO A CA 1
ATOM 2571 C C . PRO A 1 308 ? 58.891 2.242 -33.223 1.00 43.25 308 PRO A C 1
ATOM 2573 O O . PRO A 1 308 ? 57.848 2.715 -32.768 1.00 43.25 308 PRO A O 1
ATOM 2576 N N . THR A 1 309 ? 58.933 1.035 -33.787 1.00 47.00 309 THR A N 1
ATOM 2577 C CA . THR A 1 309 ? 57.870 0.050 -33.614 1.00 47.00 309 THR A CA 1
ATOM 2578 C C . THR A 1 309 ? 57.649 -0.093 -32.119 1.00 47.00 309 THR A C 1
ATOM 2580 O O . THR A 1 309 ? 58.526 -0.604 -31.426 1.00 47.00 309 THR A O 1
ATOM 2583 N N . VAL A 1 310 ? 56.517 0.379 -31.600 1.00 41.12 310 VAL A N 1
ATOM 2584 C CA . VAL A 1 310 ? 56.138 0.101 -30.216 1.00 41.12 310 VAL A CA 1
ATOM 2585 C C . VAL A 1 310 ? 55.813 -1.394 -30.164 1.00 41.12 310 VAL A C 1
ATOM 2587 O O . VAL A 1 310 ? 54.795 -1.808 -30.730 1.00 41.12 310 VAL A O 1
ATOM 2590 N N . PRO A 1 311 ? 56.642 -2.250 -29.542 1.00 43.12 311 PRO A N 1
ATOM 2591 C CA . PRO A 1 311 ? 56.333 -3.661 -29.436 1.00 43.12 311 PRO A CA 1
ATOM 2592 C C . PRO A 1 311 ? 55.355 -3.794 -28.272 1.00 43.12 311 PRO A C 1
ATOM 2594 O O . PRO A 1 311 ? 55.751 -3.704 -27.114 1.00 43.12 311 PRO A O 1
ATOM 2597 N N . GLY A 1 312 ? 54.067 -3.988 -28.557 1.00 48.84 312 GLY A N 1
ATOM 2598 C CA . GLY A 1 312 ? 53.135 -4.378 -27.499 1.00 48.84 312 GLY A CA 1
ATOM 2599 C C . GLY A 1 312 ? 51.704 -3.899 -27.641 1.00 48.84 312 GLY A C 1
ATOM 2600 O O . GLY A 1 312 ? 51.211 -3.203 -26.768 1.00 48.84 312 GLY A O 1
ATOM 2601 N N . LEU A 1 313 ? 50.988 -4.382 -28.652 1.00 37.19 313 LEU A N 1
ATOM 2602 C CA . LEU A 1 313 ? 49.556 -4.658 -28.512 1.00 37.19 313 LEU A CA 1
ATOM 2603 C C . LEU A 1 313 ? 49.289 -6.045 -29.098 1.00 37.19 313 LEU A C 1
ATOM 2605 O O . LEU A 1 313 ? 48.659 -6.223 -30.139 1.00 37.19 313 LEU A O 1
ATOM 2609 N N . ASN A 1 314 ? 49.814 -7.058 -28.404 1.00 37.66 314 ASN A N 1
ATOM 2610 C CA . ASN A 1 314 ? 49.361 -8.427 -28.589 1.00 37.66 314 ASN A CA 1
ATOM 2611 C C . ASN A 1 314 ? 47.860 -8.467 -28.281 1.00 37.66 314 ASN A C 1
ATOM 2613 O O . ASN A 1 314 ? 47.443 -8.312 -27.132 1.00 37.66 314 ASN A O 1
ATOM 2617 N N . LYS A 1 315 ? 47.050 -8.711 -29.315 1.00 42.03 315 LYS A N 1
ATOM 2618 C CA . LYS A 1 315 ? 45.681 -9.210 -29.170 1.00 42.03 315 LYS A CA 1
ATOM 2619 C C . LYS A 1 315 ? 45.733 -10.482 -28.319 1.00 42.03 315 LYS A C 1
ATOM 2621 O O . LYS A 1 315 ? 45.991 -11.565 -28.839 1.00 42.03 315 LYS A O 1
ATOM 2626 N N . LYS A 1 316 ? 45.455 -10.378 -27.017 1.00 37.12 316 LYS A N 1
ATOM 2627 C CA . LYS A 1 316 ? 45.067 -11.545 -26.221 1.00 37.12 316 LYS A CA 1
ATOM 2628 C C . LYS A 1 316 ? 43.713 -12.024 -26.744 1.00 37.12 316 LYS A C 1
ATOM 2630 O O . LYS A 1 316 ? 42.672 -11.485 -26.384 1.00 37.12 316 LYS A O 1
ATOM 2635 N N . ARG A 1 317 ? 43.734 -13.046 -27.605 1.00 37.72 317 ARG A N 1
ATOM 2636 C CA . ARG A 1 317 ? 42.612 -13.981 -27.731 1.00 37.72 317 ARG A CA 1
ATOM 2637 C C . ARG A 1 317 ? 42.471 -14.672 -26.378 1.00 37.72 317 ARG A C 1
ATOM 2639 O O . ARG A 1 317 ? 43.333 -15.460 -26.000 1.00 37.72 317 ARG A O 1
ATOM 2646 N N . ILE A 1 318 ? 41.415 -14.349 -25.642 1.00 39.22 318 ILE A N 1
ATOM 2647 C CA . ILE A 1 318 ? 40.978 -15.169 -24.516 1.00 39.22 318 ILE A CA 1
ATOM 2648 C C . ILE A 1 318 ? 40.238 -16.356 -25.134 1.00 39.22 318 ILE A C 1
ATOM 2650 O O . ILE A 1 318 ? 39.117 -16.218 -25.614 1.00 39.22 318 ILE A O 1
ATOM 2654 N N . ASN A 1 319 ? 40.908 -17.506 -25.177 1.00 36.78 319 ASN A N 1
ATOM 2655 C CA . ASN A 1 319 ? 40.245 -18.792 -25.336 1.00 36.78 319 ASN A CA 1
ATOM 2656 C C . ASN A 1 319 ? 39.611 -19.136 -23.983 1.00 36.78 319 ASN A C 1
ATOM 2658 O O . ASN A 1 319 ? 40.329 -19.433 -23.029 1.00 36.78 319 ASN A O 1
ATOM 2662 N N . CYS A 1 320 ? 38.284 -19.091 -23.893 1.00 36.59 320 CYS A N 1
ATOM 2663 C CA . CYS A 1 320 ? 37.561 -19.754 -22.813 1.00 36.59 320 CYS A CA 1
ATOM 2664 C C . CYS A 1 320 ? 37.520 -21.253 -23.129 1.00 36.59 320 CYS A C 1
ATOM 2666 O O . CYS A 1 320 ? 36.805 -21.684 -24.031 1.00 36.59 320 CYS A O 1
ATOM 2668 N N . LEU A 1 321 ? 38.327 -22.027 -22.407 1.00 40.44 321 LEU A N 1
ATOM 2669 C CA . LEU A 1 321 ? 38.160 -23.470 -22.279 1.00 40.44 321 LEU A CA 1
ATOM 2670 C C . LEU A 1 321 ? 37.024 -23.732 -21.287 1.00 40.44 321 LEU A C 1
ATOM 2672 O O . LEU A 1 321 ? 37.023 -23.187 -20.185 1.00 40.44 321 LEU A O 1
ATOM 2676 N N . HIS A 1 322 ? 36.070 -24.556 -21.714 1.00 41.22 322 HIS A N 1
ATOM 2677 C CA . HIS A 1 322 ? 35.136 -25.251 -20.840 1.00 41.22 322 HIS A CA 1
ATOM 2678 C C . HIS A 1 322 ? 35.891 -26.110 -19.827 1.00 41.22 322 HIS A C 1
ATOM 2680 O O . HIS A 1 322 ? 36.756 -26.885 -20.233 1.00 41.22 322 HIS A O 1
ATOM 2686 N N . TYR A 1 323 ? 35.489 -26.006 -18.562 1.00 45.03 323 TYR A N 1
ATOM 2687 C CA . TYR A 1 323 ? 35.293 -27.134 -17.655 1.00 45.03 323 TYR A CA 1
ATOM 2688 C C . TYR A 1 323 ? 34.104 -26.836 -16.751 1.00 45.03 323 TYR A C 1
ATOM 2690 O O . TYR A 1 323 ? 34.003 -25.669 -16.304 1.00 45.03 323 TYR A O 1
#

Organism: Bacillus spizizenii (NCBI:txid96241)